Protein AF-0000000084999068 (afdb_homodimer)

Solvent-accessible surface area (backbone atoms only — not comparable to full-atom values): 14393 Å² total; per-residue (Å²): 127,79,75,67,72,69,70,72,75,44,59,55,49,43,32,55,29,34,38,32,41,74,28,82,47,48,66,62,44,50,52,53,46,42,61,37,46,32,44,75,32,38,81,56,95,40,32,36,33,32,27,17,52,88,80,56,16,32,43,35,39,33,15,82,80,44,74,92,63,72,61,30,41,27,33,38,34,70,44,67,66,52,50,56,50,32,52,51,44,39,46,74,71,66,46,73,63,51,69,80,40,80,44,95,65,71,32,34,35,30,41,35,58,51,95,66,68,50,42,36,32,48,30,24,44,51,83,87,54,68,77,56,77,110,127,78,75,69,70,69,72,73,76,43,58,55,49,43,31,56,29,34,38,32,40,76,28,81,48,46,67,62,45,51,51,54,46,41,61,36,46,31,42,74,33,36,80,55,96,39,30,35,32,31,27,16,53,88,79,56,18,31,42,35,40,32,14,80,80,44,74,92,62,73,61,30,40,27,34,38,33,69,44,67,68,53,50,55,50,31,52,51,43,39,46,75,70,68,45,72,64,50,70,78,40,80,45,95,66,72,32,36,34,32,39,34,56,52,93,67,67,50,42,36,31,48,30,25,44,51,85,88,54,66,78,57,77,109

Structure (mmCIF, N/CA/C/O backbone):
data_AF-0000000084999068-model_v1
#
loop_
_entity.id
_entity.type
_entity.pdbx_description
1 polymer 'Lactoylglutathione lyase/catechol 2,3-dioxygenase related enzyme'
#
loop_
_atom_site.group_PDB
_atom_site.id
_atom_site.type_symbol
_atom_site.label_atom_id
_atom_site.label_alt_id
_atom_site.label_comp_id
_atom_site.label_asym_id
_atom_site.label_entity_id
_atom_site.label_seq_id
_atom_site.pdbx_PDB_ins_code
_atom_site.Cartn_x
_atom_site.Cartn_y
_atom_site.Cartn_z
_atom_site.occupancy
_atom_site.B_iso_or_equiv
_atom_site.auth_seq_id
_atom_site.auth_comp_id
_atom_site.auth_asym_id
_atom_site.auth_atom_id
_atom_site.pdbx_PDB_model_num
ATOM 1 N N . MET A 1 1 ? -11.516 -40.094 -11.875 1 30.91 1 MET A N 1
ATOM 2 C CA . MET A 1 1 ? -10.234 -39.656 -11.305 1 30.91 1 MET A CA 1
ATOM 3 C C . MET A 1 1 ? -10.273 -38.188 -10.922 1 30.91 1 MET A C 1
ATOM 5 O O . MET A 1 1 ? -10.461 -37.3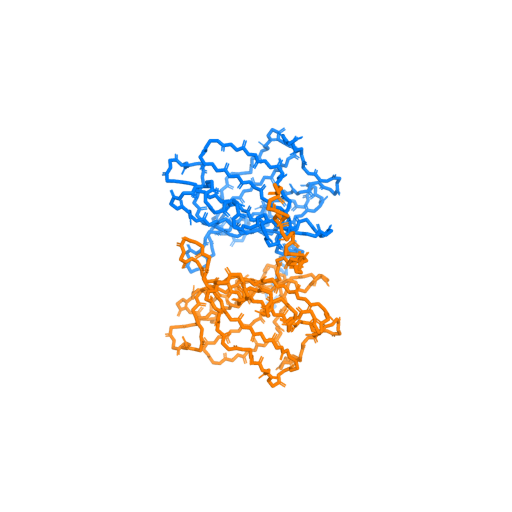12 -11.773 1 30.91 1 MET A O 1
ATOM 9 N N . GLN A 1 2 ? -10.812 -37.781 -9.852 1 33.44 2 GLN A N 1
ATOM 10 C CA . GLN A 1 2 ? -10.961 -36.406 -9.406 1 33.44 2 GLN A CA 1
ATOM 11 C C . GLN A 1 2 ? -9.656 -35.625 -9.57 1 33.44 2 GLN A C 1
ATOM 13 O O . GLN A 1 2 ? -8.609 -36.062 -9.086 1 33.44 2 GLN A O 1
ATOM 18 N N . LYS A 1 3 ? -9.383 -35.094 -10.727 1 39.62 3 LYS A N 1
ATOM 19 C CA . LYS A 1 3 ? -8.188 -34.281 -10.906 1 39.62 3 LYS A CA 1
ATOM 20 C C . LYS A 1 3 ? -7.801 -33.562 -9.609 1 39.62 3 LYS A C 1
ATOM 22 O O . LYS A 1 3 ? -8.617 -32.875 -9 1 39.62 3 LYS A O 1
ATOM 27 N N . LYS A 1 4 ? -7.051 -34.25 -8.805 1 38.81 4 LYS A N 1
ATOM 28 C CA . LYS A 1 4 ? -6.438 -33.625 -7.625 1 38.81 4 LYS A CA 1
ATOM 29 C C . LYS A 1 4 ? -6.02 -32.188 -7.902 1 38.81 4 LYS A C 1
ATOM 31 O O . LYS A 1 4 ? -5.191 -31.938 -8.781 1 38.81 4 LYS A O 1
ATOM 36 N N . GLN A 1 5 ? -6.922 -31.25 -8.086 1 39.34 5 GLN A N 1
ATOM 37 C CA . GLN A 1 5 ? -6.391 -29.891 -8.008 1 39.34 5 GLN A CA 1
ATOM 38 C C . GLN A 1 5 ? -5.098 -29.859 -7.199 1 39.34 5 GLN A C 1
ATOM 40 O O . GLN A 1 5 ? -5.105 -30.109 -5.992 1 39.34 5 GLN A O 1
ATOM 45 N N . SER A 1 6 ? -4.098 -30.578 -7.57 1 40.44 6 SER A N 1
ATOM 46 C CA . SER A 1 6 ? -2.811 -30.375 -6.91 1 40.44 6 SER A CA 1
ATOM 47 C C . SER A 1 6 ? -2.742 -29.016 -6.223 1 40.44 6 SER A C 1
ATOM 49 O O . SER A 1 6 ? -2.838 -27.984 -6.875 1 40.44 6 SER A O 1
ATOM 51 N N . GLU A 1 7 ? -3.496 -28.781 -5.156 1 46.25 7 GLU A N 1
ATOM 52 C CA . GLU A 1 7 ? -3.453 -27.625 -4.27 1 46.25 7 GLU A CA 1
ATOM 53 C C . GLU A 1 7 ? -2.084 -26.953 -4.309 1 46.25 7 GLU A C 1
ATOM 55 O O . GLU A 1 7 ? -1.113 -27.469 -3.758 1 46.25 7 GLU A O 1
ATOM 60 N N . LEU A 1 8 ? -1.546 -26.75 -5.465 1 49.66 8 LEU A N 1
ATOM 61 C CA . LEU A 1 8 ? -0.272 -26.047 -5.508 1 49.66 8 LEU A CA 1
ATOM 62 C C . LEU A 1 8 ? -0.17 -25.031 -4.367 1 49.66 8 LEU A C 1
ATOM 64 O O . LEU A 1 8 ? -0.955 -24.094 -4.297 1 49.66 8 LEU A O 1
ATOM 68 N N . ASN A 1 9 ? 0.124 -25.562 -3.23 1 59.19 9 ASN A N 1
ATOM 69 C CA . ASN A 1 9 ? 0.388 -24.859 -1.979 1 59.19 9 ASN A CA 1
ATOM 70 C C . ASN A 1 9 ? 1.258 -23.625 -2.203 1 59.19 9 ASN A C 1
ATOM 72 O O . ASN A 1 9 ? 2.486 -23.719 -2.184 1 59.19 9 ASN A O 1
ATOM 76 N N . ILE A 1 10 ? 0.761 -22.719 -3.021 1 65.56 10 ILE A N 1
ATOM 77 C CA . ILE A 1 10 ? 1.544 -21.5 -3.137 1 65.56 10 ILE A CA 1
ATOM 78 C C . ILE A 1 10 ? 1.797 -20.906 -1.748 1 65.56 10 ILE A C 1
ATOM 80 O O . ILE A 1 10 ? 0.907 -20.922 -0.894 1 65.56 10 ILE A O 1
ATOM 84 N N . GLU A 1 11 ? 3.066 -20.719 -1.562 1 80.06 11 GLU A N 1
ATOM 85 C CA . GLU A 1 11 ? 3.377 -19.938 -0.374 1 80.06 11 GLU A CA 1
ATOM 86 C C . GLU A 1 11 ? 2.49 -18.688 -0.288 1 80.06 11 GLU A C 1
ATOM 88 O O . GLU A 1 11 ? 2.295 -17.984 -1.283 1 80.06 11 GLU A O 1
ATOM 93 N N . SER A 1 12 ? 1.902 -18.531 0.792 1 90.75 12 SER A N 1
ATOM 94 C CA . SER A 1 12 ? 0.973 -17.422 0.971 1 90.75 12 SER A CA 1
ATOM 95 C C . SER A 1 12 ? 1.717 -16.109 1.235 1 90.75 12 SER A C 1
ATOM 97 O O . SER A 1 12 ? 2.773 -16.109 1.87 1 90.75 12 SER A O 1
ATOM 99 N N . VAL A 1 13 ? 1.187 -15.047 0.719 1 94.75 13 VAL A N 1
ATOM 100 C CA . VAL A 1 13 ? 1.714 -13.734 1.094 1 94.75 13 VAL A CA 1
ATOM 101 C C . VAL A 1 13 ? 1.317 -13.414 2.531 1 94.75 13 VAL A C 1
ATOM 103 O O . VAL A 1 13 ? 0.233 -13.789 2.982 1 94.75 13 VAL A O 1
ATOM 106 N N . HIS A 1 14 ? 2.213 -12.641 3.189 1 90.94 14 HIS A N 1
ATOM 107 C CA . HIS A 1 14 ? 2.037 -12.477 4.629 1 90.94 14 HIS A CA 1
ATOM 108 C C . HIS A 1 14 ? 1.588 -11.062 4.969 1 90.94 14 HIS A C 1
ATOM 110 O O . HIS A 1 14 ? 0.833 -10.859 5.922 1 90.94 14 HIS A O 1
ATOM 116 N N . ARG A 1 15 ? 2.119 -10.125 4.227 1 94.62 15 ARG A N 1
ATOM 117 C CA . ARG A 1 15 ? 1.848 -8.742 4.598 1 94.62 15 ARG A CA 1
ATOM 118 C C . ARG A 1 15 ? 2.064 -7.805 3.416 1 94.62 15 ARG A C 1
ATOM 120 O O . ARG A 1 15 ? 2.971 -8.016 2.607 1 94.62 15 ARG A O 1
ATOM 127 N N . LEU A 1 16 ? 1.189 -6.836 3.291 1 96.81 16 LEU A N 1
ATOM 128 C CA . LEU A 1 16 ? 1.443 -5.707 2.4 1 96.81 16 LEU A CA 1
ATOM 129 C C . LEU A 1 16 ? 2.508 -4.785 2.982 1 96.81 16 LEU A C 1
ATOM 131 O O . LEU A 1 16 ? 2.242 -4.047 3.936 1 96.81 16 LEU A O 1
ATOM 135 N N . GLY A 1 17 ? 3.686 -4.773 2.406 1 97.06 17 GLY A N 1
ATOM 136 C CA . GLY A 1 17 ? 4.848 -4.188 3.051 1 97.06 17 GLY A CA 1
ATOM 137 C C . GLY A 1 17 ? 5.109 -2.754 2.625 1 97.06 17 GLY A C 1
ATOM 138 O O . GLY A 1 17 ? 5.516 -1.922 3.439 1 97.06 17 GLY A O 1
ATOM 139 N N . HIS A 1 18 ? 4.965 -2.512 1.318 1 98.25 18 HIS A N 1
ATOM 140 C CA . HIS A 1 18 ? 5.168 -1.125 0.91 1 98.25 18 HIS A CA 1
ATOM 141 C C . HIS A 1 18 ? 4.461 -0.829 -0.408 1 98.25 18 HIS A C 1
ATOM 143 O O . HIS A 1 18 ? 4.012 -1.748 -1.097 1 98.25 18 HIS A O 1
ATOM 149 N N . VAL A 1 19 ? 4.309 0.46 -0.625 1 98.62 19 VAL A N 1
ATOM 150 C CA . VAL A 1 19 ? 3.82 0.992 -1.893 1 98.62 19 VAL A CA 1
ATOM 151 C C . VAL A 1 19 ? 4.84 1.973 -2.469 1 98.62 19 VAL A C 1
ATOM 153 O O . VAL A 1 19 ? 5.473 2.729 -1.727 1 98.62 19 VAL A O 1
ATOM 156 N N . ALA A 1 20 ? 5.02 1.839 -3.742 1 98.75 20 ALA A N 1
ATOM 157 C CA . ALA A 1 20 ? 5.855 2.785 -4.477 1 98.75 20 ALA A CA 1
ATOM 158 C C . ALA A 1 20 ? 5.008 3.695 -5.359 1 98.75 20 ALA A C 1
ATOM 160 O O . ALA A 1 20 ? 4.227 3.217 -6.188 1 98.75 20 ALA A O 1
ATOM 161 N N . ILE A 1 21 ? 5.18 4.992 -5.176 1 98.62 21 ILE A N 1
ATOM 162 C CA . ILE A 1 21 ? 4.367 5.945 -5.922 1 98.62 21 ILE A CA 1
ATOM 163 C C . ILE A 1 21 ? 5.27 6.941 -6.645 1 98.62 21 ILE A C 1
ATOM 165 O O . ILE A 1 21 ? 6.391 7.211 -6.199 1 98.62 21 ILE A O 1
ATOM 169 N N . ARG A 1 22 ? 4.746 7.48 -7.715 1 98.06 22 ARG A N 1
ATOM 170 C CA . ARG A 1 22 ? 5.445 8.562 -8.406 1 98.06 22 ARG A CA 1
ATOM 171 C C . ARG A 1 22 ? 5.199 9.898 -7.727 1 98.06 22 ARG A C 1
ATOM 173 O O . ARG A 1 22 ? 4.078 10.188 -7.301 1 98.06 22 ARG A O 1
ATOM 180 N N . VAL A 1 23 ? 6.234 10.625 -7.699 1 98.69 23 VAL A N 1
ATOM 181 C CA . VAL A 1 23 ? 6.137 11.984 -7.18 1 98.69 23 VAL A CA 1
ATOM 182 C C . VAL A 1 23 ? 6.883 12.945 -8.102 1 98.69 23 VAL A C 1
ATOM 184 O O . VAL A 1 23 ? 7.91 12.586 -8.688 1 98.69 23 VAL A O 1
ATOM 187 N N . GLU A 1 24 ? 6.391 14.133 -8.266 1 98.44 24 GLU A N 1
ATOM 188 C CA . GLU A 1 24 ? 7.035 15.141 -9.102 1 98.44 24 GLU A CA 1
ATOM 189 C C . GLU A 1 24 ? 8.242 15.758 -8.398 1 98.44 24 GLU A C 1
ATOM 191 O O . GLU A 1 24 ? 9.289 15.977 -9.023 1 98.44 24 GLU A O 1
ATOM 196 N N . ASP A 1 25 ? 8.148 16.047 -7.16 1 98.62 25 ASP A N 1
ATOM 197 C CA . ASP A 1 25 ? 9.195 16.609 -6.32 1 98.62 25 ASP A CA 1
ATOM 198 C C . ASP A 1 25 ? 9.445 15.75 -5.086 1 98.62 25 ASP A C 1
ATOM 200 O O . ASP A 1 25 ? 8.68 15.805 -4.121 1 98.62 25 ASP A O 1
ATOM 204 N N . VAL A 1 26 ? 10.57 15.023 -5.109 1 98.75 26 VAL A N 1
ATOM 205 C CA . VAL A 1 26 ? 10.867 14.055 -4.066 1 98.75 26 VAL A CA 1
ATOM 206 C C . VAL A 1 26 ? 11.016 14.758 -2.723 1 98.75 26 VAL A C 1
ATOM 208 O O . VAL A 1 26 ? 10.508 14.281 -1.705 1 98.75 26 VAL A O 1
ATOM 211 N N . ASN A 1 27 ? 11.648 15.906 -2.709 1 98.56 27 ASN A N 1
ATOM 212 C CA . ASN A 1 27 ? 11.867 16.609 -1.456 1 98.56 27 ASN A CA 1
ATOM 213 C C . ASN A 1 27 ? 10.555 17.109 -0.856 1 98.56 27 ASN A C 1
ATOM 215 O O . ASN A 1 27 ? 10.352 17.031 0.356 1 98.56 27 ASN A O 1
ATOM 219 N N . ARG A 1 28 ? 9.75 17.625 -1.696 1 98.19 28 ARG A N 1
ATOM 220 C CA . ARG A 1 28 ? 8.445 18.094 -1.24 1 98.19 28 ARG A CA 1
ATOM 221 C C . ARG A 1 28 ? 7.613 16.953 -0.679 1 98.19 28 ARG A C 1
ATOM 223 O O . ARG A 1 28 ? 7.02 17.062 0.393 1 98.19 28 ARG A O 1
ATOM 230 N N . ALA A 1 29 ? 7.598 15.844 -1.372 1 98.5 29 ALA A N 1
ATOM 231 C CA . ALA A 1 29 ? 6.852 14.672 -0.922 1 98.5 29 ALA A CA 1
ATOM 232 C C . ALA A 1 29 ? 7.434 14.117 0.374 1 98.5 29 ALA A C 1
ATOM 234 O O . ALA A 1 29 ? 6.695 13.812 1.313 1 98.5 29 ALA A O 1
ATOM 235 N N . LYS A 1 30 ? 8.703 14.023 0.362 1 98.31 30 LYS A N 1
ATOM 236 C CA . LYS A 1 30 ? 9.43 13.539 1.535 1 98.31 30 LYS A CA 1
ATOM 237 C C . LYS A 1 30 ? 9.07 14.352 2.775 1 98.31 30 LYS A C 1
ATOM 239 O O . LYS A 1 30 ? 8.766 13.789 3.828 1 98.31 30 LYS A O 1
ATOM 244 N N . SER A 1 31 ? 9.062 15.641 2.672 1 97.44 31 SER A N 1
ATOM 245 C CA . SER A 1 31 ? 8.742 16.531 3.777 1 97.44 31 SER A CA 1
ATOM 246 C C . SER A 1 31 ? 7.312 16.312 4.266 1 97.44 31 SER A C 1
ATOM 248 O O . SER A 1 31 ? 7.055 16.312 5.473 1 97.44 31 SER A O 1
ATOM 250 N N . PHE A 1 32 ? 6.453 16.125 3.371 1 97 32 PHE A N 1
ATOM 251 C CA . PHE A 1 32 ? 5.055 15.883 3.703 1 97 32 PHE A CA 1
ATOM 252 C C . PHE A 1 32 ? 4.906 14.625 4.551 1 97 32 PHE A C 1
ATOM 254 O O . PHE A 1 32 ? 4.27 14.656 5.609 1 97 32 PHE A O 1
ATOM 261 N N . TYR A 1 33 ? 5.477 13.539 4.125 1 97.5 33 TYR A N 1
ATOM 262 C CA . TYR A 1 33 ? 5.277 12.266 4.809 1 97.5 33 TYR A CA 1
ATOM 263 C C . TYR A 1 33 ? 6.062 12.219 6.113 1 97.5 33 TYR A C 1
ATOM 265 O O . TYR A 1 33 ? 5.629 11.594 7.082 1 97.5 33 TYR A O 1
ATOM 273 N N . MET A 1 34 ? 7.191 12.914 6.172 1 96.88 34 MET A N 1
ATOM 274 C CA . MET A 1 34 ? 7.887 13.039 7.449 1 96.88 34 MET A CA 1
ATOM 275 C C . MET A 1 34 ? 7.055 13.836 8.445 1 96.88 34 MET A C 1
ATOM 277 O O . MET A 1 34 ? 7.043 13.523 9.641 1 96.88 34 MET A O 1
ATOM 281 N N . ALA A 1 35 ? 6.363 14.836 7.973 1 94.62 35 ALA A N 1
ATOM 282 C CA . ALA A 1 35 ? 5.473 15.609 8.828 1 94.62 35 ALA A CA 1
ATOM 283 C C . ALA A 1 35 ? 4.336 14.742 9.367 1 94.62 35 ALA A C 1
ATOM 285 O O . ALA A 1 35 ? 3.773 15.031 10.43 1 94.62 35 ALA A O 1
ATOM 286 N N . LEU A 1 36 ? 4.035 13.695 8.633 1 95.19 36 LEU A N 1
ATOM 287 C CA . LEU A 1 36 ? 3.01 12.766 9.078 1 95.19 36 LEU A CA 1
ATOM 288 C C . LEU A 1 36 ? 3.59 11.75 10.062 1 95.19 36 LEU A C 1
ATOM 290 O O . LEU A 1 36 ? 2.889 10.836 10.5 1 95.19 36 LEU A O 1
ATOM 294 N N . GLY A 1 37 ? 4.859 11.891 10.297 1 94.38 37 GLY A N 1
ATOM 295 C CA . GLY A 1 37 ? 5.473 11.07 11.328 1 94.38 37 GLY A CA 1
ATOM 296 C C . GLY A 1 37 ? 6.227 9.875 10.766 1 94.38 37 GLY A C 1
ATOM 297 O O . GLY A 1 37 ? 6.703 9.031 11.523 1 94.38 37 GLY A O 1
ATOM 298 N N . MET A 1 38 ? 6.332 9.75 9.477 1 96.69 38 MET A N 1
ATOM 299 C CA . MET A 1 38 ? 7.125 8.656 8.922 1 96.69 38 MET A CA 1
ATOM 300 C C . MET A 1 38 ? 8.617 8.922 9.086 1 96.69 38 MET A C 1
ATOM 302 O O . MET A 1 38 ? 9.039 10.078 9.141 1 96.69 38 MET A O 1
ATOM 306 N N . LYS A 1 39 ? 9.32 7.824 9.125 1 96.75 39 LYS A N 1
ATOM 307 C CA . LYS A 1 39 ? 10.766 7.91 9.289 1 96.75 39 LYS A CA 1
ATOM 308 C C . LYS A 1 39 ? 11.484 7.703 7.961 1 96.75 39 LYS A C 1
ATOM 310 O O . LYS A 1 39 ? 11.211 6.738 7.246 1 96.75 39 LYS A O 1
ATOM 315 N N . LEU A 1 40 ? 12.406 8.586 7.668 1 97.88 40 LEU A N 1
ATOM 316 C CA . LEU A 1 40 ? 13.25 8.438 6.488 1 97.88 40 LEU A CA 1
ATOM 317 C C . LEU A 1 40 ? 14.305 7.355 6.695 1 97.88 40 LEU A C 1
ATOM 319 O O . LEU A 1 40 ? 15.094 7.426 7.637 1 97.88 40 LEU A O 1
ATOM 323 N N . ILE A 1 41 ? 14.297 6.383 5.836 1 97.12 41 ILE A N 1
ATOM 324 C CA . ILE A 1 41 ? 15.203 5.246 5.965 1 97.12 41 ILE A CA 1
ATOM 325 C C . ILE A 1 41 ? 16.312 5.352 4.922 1 97.12 41 ILE A C 1
ATOM 327 O O . ILE A 1 41 ? 17.484 5.098 5.219 1 97.12 41 ILE A O 1
ATOM 331 N N . TRP A 1 42 ? 15.922 5.652 3.686 1 97.5 42 TRP A N 1
ATOM 332 C CA . TRP A 1 42 ? 16.859 5.805 2.574 1 97.5 42 TRP A CA 1
ATOM 333 C C . TRP A 1 42 ? 16.547 7.066 1.773 1 97.5 42 TRP A C 1
ATOM 335 O O . TRP A 1 42 ? 15.391 7.324 1.425 1 97.5 42 TRP A O 1
ATOM 345 N N . ASP A 1 43 ? 17.578 7.844 1.545 1 98.12 43 ASP A N 1
ATOM 346 C CA . ASP A 1 43 ? 17.453 9.102 0.815 1 98.12 43 ASP A CA 1
ATOM 347 C C . ASP A 1 43 ? 18.438 9.148 -0.356 1 98.12 43 ASP A C 1
ATOM 349 O O . ASP A 1 43 ? 19.656 9.227 -0.154 1 98.12 43 ASP A O 1
ATOM 353 N N . ASP A 1 44 ? 17.875 9.047 -1.493 1 97.06 44 ASP A N 1
ATOM 354 C CA . ASP A 1 44 ? 18.672 9.203 -2.707 1 97.06 44 ASP A CA 1
ATOM 355 C C . ASP A 1 44 ? 18.25 10.438 -3.494 1 97.06 44 ASP A C 1
ATOM 357 O O . ASP A 1 44 ? 17.344 11.164 -3.076 1 97.06 44 ASP A O 1
ATOM 361 N N . THR A 1 45 ? 18.891 10.75 -4.559 1 95.56 45 THR A N 1
ATOM 362 C CA . THR A 1 45 ? 18.672 11.977 -5.312 1 95.56 45 THR A CA 1
ATOM 363 C C . THR A 1 45 ? 17.297 11.945 -5.996 1 95.56 45 THR A C 1
ATOM 365 O O . THR A 1 45 ? 16.594 12.953 -6.012 1 95.56 45 THR A O 1
ATOM 368 N N . ASP A 1 46 ? 16.922 10.789 -6.5 1 98.12 46 ASP A N 1
ATOM 369 C CA . ASP A 1 46 ? 15.711 10.789 -7.316 1 98.12 46 ASP A CA 1
ATOM 370 C C . ASP A 1 46 ? 14.641 9.875 -6.715 1 98.12 46 ASP A C 1
ATOM 372 O O . ASP A 1 46 ? 13.617 9.602 -7.348 1 98.12 46 ASP A O 1
ATOM 376 N N . TRP A 1 47 ? 14.891 9.391 -5.52 1 98.5 47 TRP A N 1
ATOM 377 C CA . TRP A 1 47 ? 13.883 8.625 -4.797 1 98.5 47 TRP A CA 1
ATOM 378 C C . TRP A 1 47 ? 14.234 8.531 -3.314 1 98.5 47 TRP A C 1
ATOM 380 O O . TRP A 1 47 ? 15.359 8.82 -2.916 1 98.5 47 TRP A O 1
ATOM 390 N N . CYS A 1 48 ? 13.266 8.148 -2.461 1 98.56 48 CYS A N 1
ATOM 391 C CA . CYS A 1 48 ? 13.531 7.859 -1.056 1 98.56 48 CYS A CA 1
ATOM 392 C C . CYS A 1 48 ? 12.539 6.844 -0.509 1 98.56 48 CYS A C 1
ATOM 394 O O . CYS A 1 48 ? 11.562 6.504 -1.18 1 98.56 48 CYS A O 1
ATOM 396 N N . TYR A 1 49 ? 12.898 6.27 0.551 1 98.44 49 TYR A N 1
ATOM 397 C CA . TYR A 1 49 ? 12.086 5.277 1.235 1 98.44 49 TYR A CA 1
ATOM 398 C C . TYR A 1 49 ? 11.812 5.691 2.676 1 98.44 49 TYR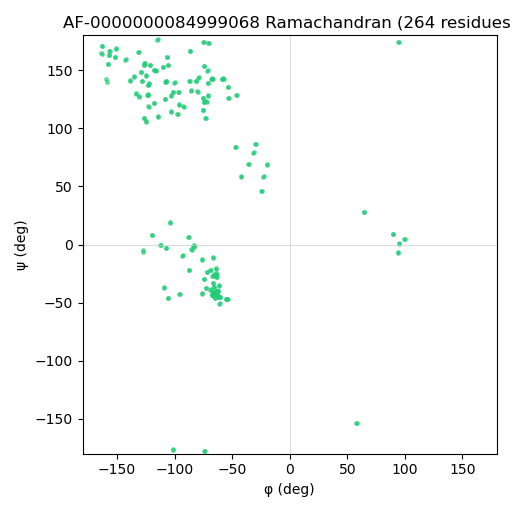 A C 1
ATOM 400 O O . TYR A 1 49 ? 12.734 6.066 3.404 1 98.44 49 TYR A O 1
ATOM 408 N N . LEU A 1 50 ? 10.531 5.668 3.045 1 98.25 50 LEU A N 1
ATOM 409 C CA . LEU A 1 50 ? 10.109 5.984 4.406 1 98.25 50 LEU A CA 1
ATOM 410 C C . LEU A 1 50 ? 9.352 4.809 5.023 1 98.25 50 LEU A C 1
ATOM 412 O O . LEU A 1 50 ? 8.75 4.008 4.309 1 98.25 50 LEU A O 1
ATOM 416 N N . GLU A 1 51 ? 9.367 4.715 6.355 1 97.12 51 GLU A N 1
ATOM 417 C CA . GLU A 1 51 ? 8.625 3.682 7.078 1 97.12 51 GLU A CA 1
ATOM 418 C C . GLU A 1 51 ? 7.688 4.297 8.109 1 97.12 51 GLU A C 1
ATOM 420 O O . GLU A 1 51 ? 7.988 5.344 8.688 1 97.12 51 GLU A O 1
ATOM 425 N N . ALA A 1 52 ? 6.598 3.596 8.219 1 95.12 52 ALA A N 1
ATOM 426 C CA . ALA A 1 52 ? 5.613 4.004 9.219 1 95.12 52 ALA A CA 1
ATOM 427 C C . ALA A 1 52 ? 5.676 3.1 10.445 1 95.12 52 ALA A C 1
ATOM 429 O O . ALA A 1 52 ? 5.637 1.872 10.328 1 95.12 52 ALA A O 1
ATOM 430 N N . GLY A 1 53 ? 5.781 3.619 11.602 1 89.12 53 GLY A N 1
ATOM 431 C CA . GLY A 1 53 ? 5.613 2.924 12.867 1 89.12 53 GLY A CA 1
ATOM 432 C C . GLY A 1 53 ? 6.555 1.748 13.031 1 89.12 53 GLY A C 1
ATOM 433 O O . GLY A 1 53 ? 7.625 1.714 12.422 1 89.12 53 GLY A O 1
ATOM 434 N N . ASP A 1 54 ? 6.09 0.773 13.859 1 85.38 54 ASP A N 1
ATOM 435 C CA . ASP A 1 54 ? 6.938 -0.344 14.266 1 85.38 54 ASP A CA 1
ATOM 436 C C . ASP A 1 54 ? 6.867 -1.484 13.258 1 85.38 54 ASP A C 1
ATOM 438 O O . ASP A 1 54 ? 7.77 -2.32 13.188 1 85.38 54 ASP A O 1
ATOM 442 N N . SER A 1 55 ? 5.824 -1.529 12.492 1 83.19 55 SER A N 1
ATOM 443 C CA . SER A 1 55 ? 5.656 -2.621 11.539 1 83.19 55 SER A CA 1
ATOM 444 C C . SER A 1 55 ? 6.562 -2.439 10.328 1 83.19 55 SER A C 1
ATOM 446 O O . SER A 1 55 ? 6.727 -3.363 9.523 1 83.19 55 SER A O 1
ATOM 448 N N . LYS A 1 56 ? 7.133 -1.31 10.148 1 87.94 56 LYS A N 1
ATOM 449 C CA . LYS A 1 56 ? 8.109 -0.997 9.102 1 87.94 56 LYS A CA 1
ATOM 450 C C . LYS A 1 56 ? 7.477 -1.1 7.719 1 87.94 56 LYS A C 1
ATOM 452 O O . LYS A 1 56 ? 8.133 -1.526 6.762 1 87.94 56 LYS A O 1
ATOM 457 N N . ASP A 1 57 ? 6.18 -0.873 7.629 1 93.44 57 ASP A N 1
ATOM 458 C CA . ASP A 1 57 ? 5.559 -0.661 6.328 1 93.44 57 ASP A CA 1
ATOM 459 C C . ASP A 1 57 ? 6.031 0.646 5.699 1 93.44 57 ASP A C 1
ATOM 461 O O . ASP A 1 57 ? 6.273 1.629 6.402 1 93.44 57 ASP A O 1
ATOM 465 N N . GLY A 1 58 ? 6.184 0.583 4.383 1 96.44 58 GLY A N 1
ATOM 466 C CA . GLY A 1 58 ? 6.945 1.698 3.846 1 96.44 58 GLY A CA 1
ATOM 467 C C . GLY A 1 58 ? 6.293 2.342 2.639 1 96.44 58 GLY A C 1
ATOM 468 O O . GLY A 1 58 ? 5.305 1.824 2.109 1 96.44 58 GLY A O 1
ATOM 469 N N . LEU A 1 59 ? 6.766 3.496 2.291 1 98.5 59 LEU A N 1
ATOM 470 C CA . LEU A 1 59 ? 6.484 4.254 1.077 1 98.5 59 LEU A CA 1
ATOM 471 C C . LEU A 1 59 ? 7.77 4.555 0.314 1 98.5 59 LEU A C 1
ATOM 473 O O . LEU A 1 59 ? 8.711 5.125 0.873 1 98.5 59 LEU A O 1
ATOM 477 N N . ALA A 1 60 ? 7.832 4.047 -0.909 1 98.69 60 ALA A N 1
ATOM 478 C CA . ALA A 1 60 ? 8.875 4.48 -1.834 1 98.69 60 ALA A CA 1
ATOM 479 C C . ALA A 1 60 ? 8.391 5.641 -2.699 1 98.69 60 ALA A C 1
ATOM 481 O O . ALA A 1 60 ? 7.383 5.523 -3.4 1 98.69 60 ALA A O 1
ATOM 482 N N . LEU A 1 61 ? 9.055 6.73 -2.574 1 98.88 61 LEU A N 1
ATOM 483 C CA . LEU A 1 61 ? 8.75 7.906 -3.385 1 98.88 61 LEU A CA 1
ATOM 484 C C . LEU A 1 61 ? 9.695 7.996 -4.582 1 98.88 61 LEU A C 1
ATOM 486 O O . LEU A 1 61 ? 10.898 8.219 -4.418 1 98.88 61 LEU A O 1
ATOM 490 N N . LEU A 1 62 ? 9.125 7.816 -5.746 1 98.88 62 LEU A N 1
ATOM 491 C CA . LEU A 1 62 ? 9.914 7.715 -6.969 1 98.88 62 LEU A CA 1
ATOM 492 C C . LEU A 1 62 ? 9.852 9.008 -7.77 1 98.88 62 LEU A C 1
ATOM 494 O O . LEU A 1 62 ? 8.789 9.367 -8.289 1 98.88 62 LEU A O 1
ATOM 498 N N . GLY A 1 63 ? 10.922 9.656 -7.895 1 98.75 63 GLY A N 1
ATOM 499 C CA . GLY A 1 63 ? 10.992 10.883 -8.672 1 98.75 63 GLY A CA 1
ATOM 500 C C . GLY A 1 63 ? 10.969 10.641 -10.164 1 98.75 63 GLY A C 1
ATOM 501 O O . GLY A 1 63 ? 11.008 9.5 -10.617 1 98.75 63 GLY A O 1
ATOM 502 N N . PRO A 1 64 ? 10.914 11.734 -10.961 1 98.38 64 PRO A N 1
ATOM 503 C CA . PRO A 1 64 ? 10.758 11.625 -12.414 1 98.38 64 PRO A CA 1
ATOM 504 C C . PRO A 1 64 ? 11.953 10.961 -13.086 1 98.38 64 PRO A C 1
ATOM 506 O O . PRO A 1 64 ? 11.812 10.367 -14.156 1 98.38 64 PRO A O 1
ATOM 509 N N . SER A 1 65 ? 13.117 11.047 -12.5 1 98.31 65 SER A N 1
ATOM 510 C CA . SER A 1 65 ? 14.32 10.508 -13.133 1 98.31 65 SER A CA 1
ATOM 511 C C . SER A 1 65 ? 14.586 9.078 -12.68 1 98.31 65 SER A C 1
ATOM 513 O O . SER A 1 65 ? 15.484 8.414 -13.203 1 98.31 65 SER A O 1
ATOM 515 N N . TYR A 1 66 ? 13.852 8.609 -11.703 1 98 66 TYR A N 1
ATOM 516 C CA . TYR A 1 66 ? 14.039 7.246 -11.211 1 98 66 TYR A CA 1
ATOM 517 C C . TYR A 1 66 ? 13.539 6.23 -12.234 1 98 66 TYR A C 1
ATOM 519 O O . TYR A 1 66 ? 12.367 6.254 -12.617 1 98 66 TYR A O 1
ATOM 527 N N . LYS A 1 67 ? 14.375 5.234 -12.586 1 96.56 67 LYS A N 1
ATOM 528 C CA . LYS A 1 67 ? 14.008 4.359 -13.703 1 96.56 67 LYS A CA 1
ATOM 529 C C . LYS A 1 67 ? 14.086 2.891 -13.289 1 96.56 67 LYS A C 1
ATOM 531 O O . LYS A 1 67 ? 13.68 2.008 -14.055 1 96.56 67 LYS A O 1
ATOM 536 N N . ALA A 1 68 ? 14.562 2.596 -12.117 1 94.06 68 ALA A N 1
ATOM 537 C CA . ALA A 1 68 ? 14.82 1.211 -11.734 1 94.06 68 ALA A CA 1
ATOM 538 C C . ALA A 1 68 ? 13.516 0.459 -11.492 1 94.06 68 ALA A C 1
ATOM 540 O O . ALA A 1 68 ? 13.484 -0.774 -11.516 1 94.06 68 ALA A O 1
ATOM 541 N N . ALA A 1 69 ? 12.461 1.173 -11.188 1 95.56 69 ALA A N 1
ATOM 542 C CA . ALA A 1 69 ? 11.133 0.592 -10.992 1 95.56 69 ALA A CA 1
ATOM 543 C C . ALA A 1 69 ? 10.039 1.64 -11.188 1 95.56 69 ALA A C 1
ATOM 545 O O . ALA A 1 69 ? 10.305 2.842 -11.094 1 95.56 69 ALA A O 1
ATOM 546 N N . GLY A 1 70 ? 8.844 1.166 -11.539 1 96.69 70 GLY A N 1
ATOM 547 C CA . GLY A 1 70 ? 7.664 2.018 -11.547 1 96.69 70 GLY A CA 1
ATOM 548 C C . GLY A 1 70 ? 6.777 1.824 -10.328 1 96.69 70 GLY A C 1
ATOM 549 O O . GLY A 1 70 ? 7.133 1.08 -9.406 1 96.69 70 GLY A O 1
ATOM 550 N N . PRO A 1 71 ? 5.648 2.529 -10.336 1 98.12 71 PRO A N 1
ATOM 551 C CA . PRO A 1 71 ? 4.691 2.334 -9.242 1 98.12 71 PRO A CA 1
ATOM 552 C C . PRO A 1 71 ? 4.305 0.87 -9.047 1 98.12 71 PRO A C 1
ATOM 554 O O . PRO A 1 71 ? 4.152 0.135 -10.031 1 98.12 71 PRO A O 1
ATOM 557 N N . HIS A 1 72 ? 4.285 0.443 -7.844 1 98.69 72 HIS A N 1
ATOM 558 C CA . HIS A 1 72 ? 3.932 -0.926 -7.484 1 98.69 72 HIS A CA 1
ATOM 559 C C . HIS A 1 72 ? 3.594 -1.035 -6 1 98.69 72 HIS A C 1
ATOM 561 O O . HIS A 1 72 ? 3.727 -0.062 -5.258 1 98.69 72 HIS A O 1
ATOM 567 N N . PHE A 1 73 ? 3.082 -2.158 -5.574 1 98.69 73 PHE A N 1
ATOM 568 C CA . PHE A 1 73 ? 3.006 -2.506 -4.16 1 98.69 73 PHE A CA 1
ATOM 569 C C . PHE A 1 73 ? 3.652 -3.861 -3.9 1 98.69 73 PHE A C 1
ATOM 571 O O . PHE A 1 73 ? 3.803 -4.668 -4.82 1 98.69 73 PHE A O 1
ATOM 578 N N . ALA A 1 74 ? 4.059 -4.004 -2.646 1 98.38 74 ALA A N 1
ATOM 579 C CA . ALA A 1 74 ? 4.91 -5.156 -2.367 1 98.38 74 ALA A CA 1
ATOM 580 C C . ALA A 1 74 ? 4.371 -5.961 -1.188 1 98.38 74 ALA A C 1
ATOM 582 O O . ALA A 1 74 ? 3.904 -5.391 -0.198 1 98.38 74 ALA A O 1
ATOM 583 N N . PHE A 1 75 ? 4.484 -7.242 -1.351 1 97.44 75 PHE A N 1
ATOM 584 C CA . PHE A 1 75 ? 4.348 -8.141 -0.212 1 97.44 75 PHE A CA 1
ATOM 585 C C . PHE A 1 75 ? 5.715 -8.508 0.354 1 97.44 75 PHE A C 1
ATOM 587 O O . PHE A 1 75 ? 6.617 -8.898 -0.391 1 97.44 75 PHE A O 1
ATOM 594 N N . HIS A 1 76 ? 5.805 -8.367 1.665 1 96.31 76 HIS A N 1
ATOM 595 C CA . HIS A 1 76 ? 7.074 -8.648 2.328 1 96.31 76 HIS A CA 1
ATOM 596 C C . HIS A 1 76 ? 7.062 -10.031 2.965 1 96.31 76 HIS A C 1
ATOM 598 O O . HIS A 1 76 ? 6.055 -10.453 3.539 1 96.31 76 HIS A O 1
ATOM 604 N N . PHE A 1 77 ? 8.172 -10.672 2.822 1 94.94 77 PHE A N 1
ATOM 605 C CA . PHE A 1 77 ? 8.477 -11.93 3.486 1 94.94 77 PHE A CA 1
ATOM 606 C C . PHE A 1 77 ? 9.648 -11.773 4.449 1 94.94 77 PHE A C 1
ATOM 608 O O . PHE A 1 77 ? 10.547 -10.969 4.207 1 94.94 77 PHE A O 1
ATOM 615 N N . THR A 1 78 ? 9.664 -12.547 5.504 1 91.69 78 THR A N 1
ATOM 616 C CA . THR A 1 78 ? 10.734 -12.406 6.477 1 91.69 78 THR A CA 1
ATOM 617 C C . THR A 1 78 ? 11.695 -13.586 6.398 1 91.69 78 THR A C 1
ATOM 619 O O . THR A 1 78 ? 12.695 -13.633 7.121 1 91.69 78 THR A O 1
ATOM 622 N N . ASN A 1 79 ? 11.391 -14.523 5.566 1 92.81 79 ASN A N 1
ATOM 623 C CA . ASN A 1 79 ? 12.258 -15.664 5.309 1 92.81 79 ASN A CA 1
ATOM 624 C C . ASN A 1 79 ? 12.719 -15.703 3.854 1 92.81 79 ASN A C 1
ATOM 626 O O . ASN A 1 79 ? 11.898 -15.797 2.939 1 92.81 79 ASN A O 1
ATOM 630 N N . LYS A 1 80 ? 13.953 -15.672 3.703 1 92 80 LYS A N 1
ATOM 631 C CA . LYS A 1 80 ? 14.531 -15.594 2.365 1 92 80 LYS A CA 1
ATOM 632 C C . LYS A 1 80 ? 14.141 -16.812 1.526 1 92 80 LYS A C 1
ATOM 634 O O . LYS A 1 80 ? 13.922 -16.688 0.319 1 92 80 LYS A O 1
ATOM 639 N N . ASP A 1 81 ? 14.031 -17.953 2.129 1 93.62 81 ASP A N 1
ATOM 640 C CA . ASP A 1 81 ? 13.688 -19.156 1.398 1 93.62 81 ASP A CA 1
ATOM 641 C C . ASP A 1 81 ? 12.258 -19.094 0.862 1 93.62 81 ASP A C 1
ATOM 643 O O . ASP A 1 81 ? 11.945 -19.719 -0.155 1 93.62 81 ASP A O 1
ATOM 647 N N . GLU A 1 82 ? 11.469 -18.344 1.541 1 94.06 82 GLU A N 1
ATOM 648 C CA . GLU A 1 82 ? 10.078 -18.234 1.108 1 94.06 82 GLU A CA 1
ATOM 649 C C . GLU A 1 82 ? 9.977 -17.516 -0.239 1 94.06 82 GLU A C 1
ATOM 651 O O . GLU A 1 82 ? 9.102 -17.844 -1.05 1 94.06 82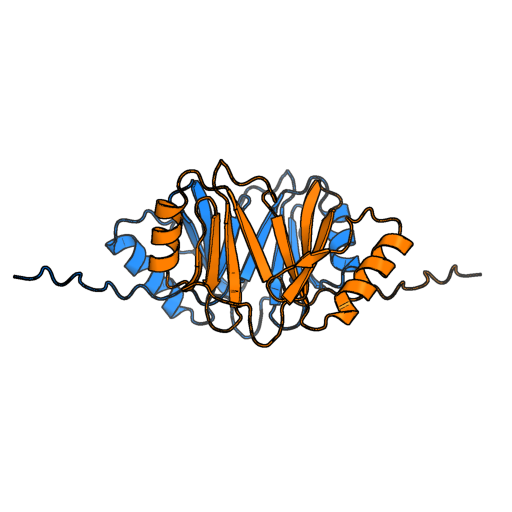 GLU A O 1
ATOM 656 N N . ILE A 1 83 ? 10.859 -16.594 -0.467 1 94.5 83 ILE A N 1
ATOM 657 C CA . ILE A 1 83 ? 10.828 -15.844 -1.721 1 94.5 83 ILE A CA 1
ATOM 658 C C . ILE A 1 83 ? 11.164 -16.781 -2.883 1 94.5 83 ILE A C 1
ATOM 660 O O . ILE A 1 83 ? 10.516 -16.719 -3.934 1 94.5 83 ILE A O 1
ATOM 664 N N . LYS A 1 84 ? 12.078 -17.609 -2.682 1 93.69 84 LYS A N 1
ATOM 665 C CA . LYS A 1 84 ? 12.422 -18.578 -3.715 1 93.69 84 LYS A CA 1
ATOM 666 C C . LYS A 1 84 ? 11.273 -19.547 -3.963 1 93.69 84 LYS A C 1
ATOM 668 O O . LYS A 1 84 ? 10.953 -19.875 -5.113 1 93.69 84 LYS A O 1
ATOM 673 N N . ARG A 1 85 ? 10.68 -19.953 -2.879 1 94.75 85 ARG A N 1
ATOM 674 C CA . ARG A 1 85 ? 9.594 -20.922 -2.992 1 94.75 85 ARG A CA 1
ATOM 675 C C . ARG A 1 85 ? 8.406 -20.328 -3.742 1 94.75 85 ARG A C 1
ATOM 677 O O . ARG A 1 85 ? 7.812 -20.969 -4.605 1 94.75 85 ARG A O 1
ATOM 684 N N . ILE A 1 86 ? 8.133 -19.125 -3.422 1 95.44 86 ILE A N 1
ATOM 685 C CA . ILE A 1 86 ? 6.977 -18.531 -4.086 1 95.44 86 ILE A CA 1
ATOM 686 C C . ILE A 1 86 ? 7.316 -18.234 -5.543 1 95.44 86 ILE A C 1
ATOM 688 O O . ILE A 1 86 ? 6.465 -18.359 -6.426 1 95.44 86 ILE A O 1
ATOM 692 N N . HIS A 1 87 ? 8.477 -17.828 -5.801 1 96.44 87 HIS A N 1
ATOM 693 C CA . HIS A 1 87 ? 8.93 -17.609 -7.172 1 96.44 87 HIS A CA 1
ATOM 694 C C . HIS A 1 87 ? 8.758 -18.875 -8.008 1 96.44 87 HIS A C 1
ATOM 696 O O . HIS A 1 87 ? 8.164 -18.844 -9.086 1 96.44 87 HIS A O 1
ATOM 702 N N . ASP A 1 88 ? 9.18 -19.953 -7.457 1 94.94 88 ASP A N 1
ATOM 703 C CA . ASP A 1 88 ? 9.102 -21.234 -8.148 1 94.94 88 ASP A CA 1
ATOM 704 C C . ASP A 1 88 ? 7.648 -21.672 -8.32 1 94.94 88 ASP A C 1
ATOM 706 O O . ASP A 1 88 ? 7.273 -22.188 -9.383 1 94.94 88 ASP A O 1
ATOM 710 N N . SER A 1 89 ? 6.941 -21.484 -7.27 1 93.81 89 SER A N 1
ATOM 711 C CA . SER A 1 89 ? 5.539 -21.891 -7.301 1 93.81 89 SER A CA 1
ATOM 712 C C . SER A 1 89 ? 4.773 -21.141 -8.383 1 93.81 89 SER A C 1
ATOM 714 O O . SER A 1 89 ? 3.979 -21.719 -9.117 1 93.81 89 SER A O 1
ATOM 716 N N . LEU A 1 90 ? 4.992 -19.844 -8.445 1 95.12 90 LEU A N 1
ATOM 717 C CA . LEU A 1 90 ? 4.309 -19.031 -9.438 1 95.12 90 LEU A CA 1
ATOM 718 C C . LEU A 1 90 ? 4.707 -19.438 -10.852 1 95.12 90 LEU A C 1
ATOM 720 O O . LEU A 1 90 ? 3.852 -19.531 -11.734 1 95.12 90 LEU A O 1
ATOM 724 N N . LYS A 1 91 ? 5.918 -19.734 -11.078 1 94.38 91 LYS A N 1
ATOM 725 C CA . LYS A 1 91 ? 6.395 -20.188 -12.383 1 94.38 91 LYS A CA 1
ATOM 726 C C . LYS A 1 91 ? 5.742 -21.516 -12.781 1 94.38 91 LYS A C 1
ATOM 728 O O . LYS A 1 91 ? 5.324 -21.688 -13.93 1 94.38 91 LYS A O 1
ATOM 733 N N . LYS A 1 92 ? 5.664 -22.344 -11.883 1 92.75 92 LYS A N 1
ATOM 734 C CA . LYS A 1 92 ? 5.078 -23.656 -12.133 1 92.75 92 LYS A CA 1
ATOM 735 C C . LYS A 1 92 ? 3.605 -23.547 -12.508 1 92.75 92 LYS A C 1
ATOM 737 O O . LYS A 1 92 ? 3.086 -24.359 -13.273 1 92.75 92 LYS A O 1
ATOM 742 N N . GLN A 1 93 ? 3.061 -22.5 -11.992 1 91.38 93 GLN A N 1
ATOM 743 C CA . GLN A 1 93 ? 1.647 -22.266 -12.273 1 91.38 93 GLN A CA 1
ATOM 744 C C . GLN A 1 93 ? 1.46 -21.516 -13.586 1 91.38 93 GLN A C 1
ATOM 746 O O . GLN A 1 93 ? 0.334 -21.188 -13.961 1 91.38 93 GLN A O 1
ATOM 751 N N . GLY A 1 94 ? 2.52 -21.156 -14.156 1 92.88 94 GLY A N 1
ATOM 752 C CA . GLY A 1 94 ? 2.453 -20.516 -15.453 1 92.88 94 GLY A CA 1
ATOM 753 C C . GLY A 1 94 ? 2.336 -19 -15.367 1 92.88 94 GLY A C 1
ATOM 754 O O . GLY A 1 94 ? 2.035 -18.344 -16.359 1 92.88 94 GLY A O 1
ATOM 755 N N . ILE A 1 95 ? 2.496 -18.484 -14.203 1 93.5 95 ILE A N 1
ATOM 756 C CA . ILE A 1 95 ? 2.475 -17.031 -14.031 1 93.5 95 ILE A CA 1
ATOM 757 C C . ILE A 1 95 ? 3.83 -16.453 -14.422 1 93.5 95 ILE A C 1
ATOM 759 O O . ILE A 1 95 ? 4.875 -16.953 -14 1 93.5 95 ILE A O 1
ATOM 763 N N . LYS A 1 96 ? 3.795 -15.422 -15.227 1 96.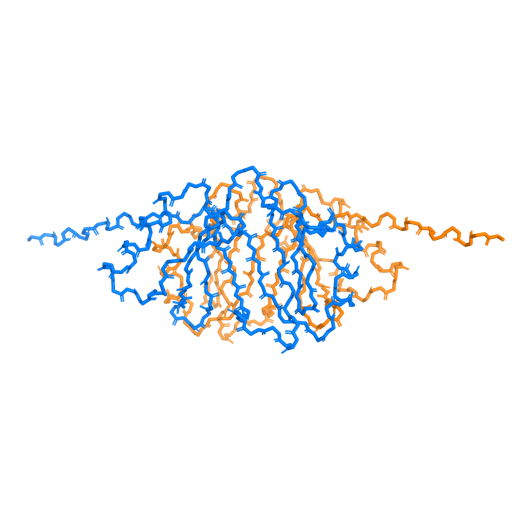56 96 LYS A N 1
ATOM 764 C CA . LYS A 1 96 ? 5.031 -14.75 -15.617 1 96.56 96 LYS A CA 1
ATOM 765 C C . LYS A 1 96 ? 5.605 -13.945 -14.453 1 96.56 96 LYS A C 1
ATOM 767 O O . LYS A 1 96 ? 4.934 -13.07 -13.898 1 96.56 96 LYS A O 1
ATOM 772 N N . VAL A 1 97 ? 6.824 -14.227 -14.086 1 97.56 97 VAL A N 1
ATOM 773 C CA . VAL A 1 97 ? 7.504 -13.516 -13.008 1 97.56 97 VAL A CA 1
ATOM 774 C C . VAL A 1 97 ? 8.875 -13.039 -13.484 1 97.56 97 VAL A C 1
ATOM 776 O O . VAL A 1 97 ? 9.492 -13.664 -14.352 1 97.56 97 VAL A O 1
ATOM 779 N N . GLY A 1 98 ? 9.289 -11.938 -12.961 1 97.88 98 GLY A N 1
ATOM 780 C CA . GLY A 1 98 ? 10.641 -11.477 -13.227 1 97.88 98 GLY A CA 1
ATOM 781 C C . GLY A 1 98 ? 11.711 -12.32 -12.555 1 97.88 98 GLY A C 1
ATOM 782 O O . GLY A 1 98 ? 11.391 -13.211 -11.766 1 97.88 98 GLY A O 1
ATOM 783 N N . ALA A 1 99 ? 12.93 -12.023 -12.875 1 97.19 99 ALA A N 1
ATOM 784 C CA . ALA A 1 99 ? 14.047 -12.719 -12.242 1 97.19 99 ALA A CA 1
ATOM 785 C C . ALA A 1 99 ? 14.156 -12.352 -10.766 1 97.19 99 ALA A C 1
ATOM 787 O O . ALA A 1 99 ? 13.875 -11.219 -10.375 1 97.19 99 ALA A O 1
ATOM 788 N N . LEU A 1 100 ? 14.5 -13.352 -10.016 1 96.88 100 LEU A N 1
ATOM 789 C CA . LEU A 1 100 ? 14.805 -13.102 -8.609 1 96.88 100 LEU A CA 1
ATOM 790 C C . LEU A 1 100 ? 16.172 -12.438 -8.461 1 96.88 100 LEU A C 1
ATOM 792 O O . LEU A 1 100 ? 17.172 -12.953 -8.953 1 96.88 100 LEU A O 1
ATOM 796 N N . HIS A 1 101 ? 16.156 -11.289 -7.762 1 95.81 101 HIS A N 1
ATOM 797 C CA . HIS A 1 101 ? 17.375 -10.508 -7.609 1 95.81 101 HIS A CA 1
ATOM 798 C C . HIS A 1 101 ? 17.719 -10.312 -6.137 1 95.81 101 HIS A C 1
ATOM 800 O O . HIS A 1 101 ? 16.844 -10.016 -5.32 1 95.81 101 HIS A O 1
ATOM 806 N N . ASP A 1 102 ? 18.969 -10.445 -5.867 1 94.44 102 ASP A N 1
ATOM 807 C CA . ASP A 1 102 ? 19.484 -9.977 -4.578 1 94.44 102 ASP A CA 1
ATOM 808 C C . ASP A 1 102 ? 19.859 -8.5 -4.641 1 94.44 102 ASP A C 1
ATOM 810 O O . ASP A 1 102 ? 20.422 -8.039 -5.633 1 94.44 102 ASP A O 1
ATOM 814 N N . HIS A 1 103 ? 19.531 -7.84 -3.537 1 93.19 103 HIS A N 1
ATOM 815 C CA . HIS A 1 103 ? 19.875 -6.422 -3.475 1 93.19 103 HIS A CA 1
ATOM 816 C C . HIS A 1 103 ? 21.047 -6.176 -2.529 1 93.19 103 HIS A C 1
ATOM 818 O O . HIS A 1 103 ? 21.328 -7.004 -1.663 1 93.19 103 HIS A O 1
ATOM 824 N N . ARG A 1 104 ? 21.688 -5.047 -2.656 1 87.94 104 ARG A N 1
ATOM 825 C CA . ARG A 1 104 ? 22.844 -4.691 -1.852 1 87.94 104 ARG A CA 1
ATOM 826 C C . ARG A 1 104 ? 22.453 -4.457 -0.397 1 87.94 104 ARG A C 1
ATOM 828 O O . ARG A 1 104 ? 23.281 -4.594 0.505 1 87.94 104 ARG A O 1
ATOM 835 N N . ASP A 1 105 ? 21.25 -4.18 -0.199 1 88.5 105 ASP A N 1
ATOM 836 C CA . ASP A 1 105 ? 20.797 -3.836 1.146 1 88.5 105 ASP A CA 1
ATOM 837 C C . ASP A 1 105 ? 20.391 -5.086 1.925 1 88.5 105 ASP A C 1
ATOM 839 O O . ASP A 1 105 ? 19.828 -4.988 3.018 1 88.5 105 ASP A O 1
ATOM 843 N N . GLY A 1 106 ? 20.625 -6.262 1.349 1 90.75 106 GLY A N 1
ATOM 844 C CA . GLY A 1 106 ? 20.328 -7.508 2.041 1 90.75 106 GLY A CA 1
ATOM 845 C C . GLY A 1 106 ? 18.969 -8.07 1.712 1 90.75 106 GLY A C 1
ATOM 846 O O . GLY A 1 106 ? 18.625 -9.18 2.127 1 90.75 106 GLY A O 1
ATOM 847 N N . THR A 1 107 ? 18.172 -7.301 0.971 1 95.06 107 THR A N 1
ATOM 848 C CA . THR A 1 107 ? 16.859 -7.805 0.552 1 95.06 107 THR A CA 1
ATOM 849 C C . THR A 1 107 ? 16.984 -8.602 -0.742 1 95.06 107 THR A C 1
ATOM 851 O O . THR A 1 107 ? 18.047 -8.648 -1.354 1 95.06 107 THR A O 1
ATOM 854 N N . SER A 1 108 ? 16 -9.336 -1.11 1 96.88 108 SER A N 1
ATOM 855 C CA . SER A 1 108 ? 15.82 -10.016 -2.391 1 96.88 108 SER A CA 1
ATOM 856 C C . SER A 1 108 ? 14.383 -9.914 -2.877 1 96.88 108 SER A C 1
ATOM 858 O O . SER A 1 108 ? 13.445 -9.961 -2.074 1 96.88 108 SER A O 1
ATOM 860 N N . SER A 1 109 ? 14.281 -9.734 -4.16 1 97.94 109 SER A N 1
ATOM 861 C CA . SER A 1 109 ? 12.906 -9.57 -4.621 1 97.94 109 SER A CA 1
ATOM 862 C C . SER A 1 109 ? 12.773 -9.93 -6.098 1 97.94 109 SER A C 1
ATOM 864 O O . SER A 1 109 ? 13.773 -10.156 -6.777 1 97.94 109 SER A O 1
ATOM 866 N N . PHE A 1 110 ? 11.555 -10.102 -6.602 1 98.19 110 PHE A N 1
ATOM 867 C CA . PHE A 1 110 ? 11.172 -10.148 -8.008 1 98.19 110 PHE A CA 1
ATOM 868 C C . PHE A 1 110 ? 9.836 -9.453 -8.227 1 98.19 110 PHE A C 1
ATOM 870 O O . PHE A 1 110 ? 9.078 -9.242 -7.273 1 98.19 110 PHE A O 1
ATOM 877 N N . TYR A 1 111 ? 9.641 -9.086 -9.438 1 98.5 111 TYR A N 1
ATOM 878 C CA . TYR A 1 111 ? 8.422 -8.375 -9.812 1 98.5 111 TYR A CA 1
ATOM 879 C C . TYR A 1 111 ? 7.523 -9.258 -10.68 1 98.5 111 TYR A C 1
ATOM 881 O O . TYR A 1 111 ? 8.008 -10.172 -11.359 1 98.5 111 TYR A O 1
ATOM 889 N N . LEU A 1 112 ? 6.289 -9.016 -10.625 1 98.12 112 LEU A N 1
ATOM 890 C CA . LEU A 1 112 ? 5.289 -9.609 -11.508 1 98.12 112 LEU A CA 1
ATOM 891 C C . LEU A 1 112 ? 4.109 -8.672 -11.711 1 98.12 112 LEU A C 1
ATOM 893 O O . LEU A 1 112 ? 4.02 -7.629 -11.055 1 98.12 112 LEU A O 1
ATOM 897 N N . LYS A 1 113 ? 3.283 -9 -12.656 1 97.81 113 LYS A N 1
ATOM 898 C CA . LYS A 1 113 ? 2.014 -8.305 -12.844 1 97.81 113 LYS A CA 1
ATOM 899 C C . LYS A 1 113 ? 0.839 -9.18 -12.422 1 97.81 113 LYS A C 1
ATOM 901 O O . LYS A 1 113 ? 0.835 -10.391 -12.672 1 97.81 113 LYS A O 1
ATOM 906 N N . ASP A 1 114 ? -0.126 -8.516 -11.758 1 97.19 114 ASP A N 1
ATOM 907 C CA . ASP A 1 114 ? -1.361 -9.25 -11.5 1 97.19 114 ASP A CA 1
ATOM 908 C C . ASP A 1 114 ? -2.186 -9.398 -12.781 1 97.19 114 ASP A C 1
ATOM 910 O O . ASP A 1 114 ? -1.729 -9.023 -13.867 1 97.19 114 ASP A O 1
ATOM 914 N N . THR A 1 115 ? -3.355 -9.992 -12.75 1 97.25 115 THR A N 1
ATOM 915 C CA . THR A 1 115 ? -4.211 -10.281 -13.891 1 97.25 115 THR A CA 1
ATOM 916 C C . THR A 1 115 ? -4.73 -8.984 -14.523 1 97.25 115 THR A C 1
ATOM 918 O O . THR A 1 115 ? -5.277 -9.008 -15.625 1 97.25 115 THR A O 1
ATOM 921 N N . GLU A 1 116 ? -4.551 -7.855 -13.836 1 97.81 116 GLU A N 1
ATOM 922 C CA . GLU A 1 116 ? -5.133 -6.578 -14.234 1 97.81 116 GLU A CA 1
ATOM 923 C C . GLU A 1 116 ? -4.047 -5.598 -14.672 1 97.81 116 GLU A C 1
ATOM 925 O O . GLU A 1 116 ? -4.332 -4.422 -14.922 1 97.81 116 GLU A O 1
ATOM 930 N N . GLY A 1 117 ? -2.824 -6.043 -14.617 1 97.38 117 GLY A N 1
ATOM 931 C CA . GLY A 1 117 ? -1.715 -5.234 -15.102 1 97.38 117 GLY A CA 1
ATOM 932 C C . GLY A 1 117 ? -1.04 -4.434 -14 1 97.38 117 GLY A C 1
ATOM 933 O O . GLY A 1 117 ? -0.15 -3.627 -14.273 1 97.38 117 GLY A O 1
ATOM 934 N N . ASN A 1 118 ? -1.479 -4.543 -12.773 1 97.62 118 ASN A N 1
ATOM 935 C CA . ASN A 1 118 ? -0.799 -3.891 -11.656 1 97.62 118 ASN A CA 1
ATOM 936 C C . ASN A 1 118 ? 0.532 -4.566 -11.344 1 97.62 118 ASN A C 1
ATOM 938 O O . ASN A 1 118 ? 0.627 -5.797 -11.352 1 97.62 118 ASN A O 1
ATOM 942 N N . TRP A 1 119 ? 1.553 -3.773 -11.062 1 97.81 119 TRP A N 1
ATOM 943 C CA . TRP A 1 119 ? 2.867 -4.316 -10.742 1 97.81 119 TRP A CA 1
ATOM 944 C C . TRP A 1 119 ? 2.965 -4.656 -9.258 1 97.81 119 TRP A C 1
ATOM 946 O O . TRP A 1 119 ? 2.633 -3.832 -8.398 1 97.81 119 TRP A O 1
ATOM 956 N N . LEU A 1 120 ? 3.467 -5.855 -9.031 1 98.25 120 LEU A N 1
ATOM 957 C CA . LEU A 1 120 ? 3.727 -6.375 -7.695 1 98.25 120 LEU A CA 1
ATOM 958 C C . LEU A 1 120 ? 5.211 -6.66 -7.504 1 98.25 120 LEU A C 1
ATOM 960 O O . LEU A 1 120 ? 5.898 -7.055 -8.445 1 98.25 120 LEU A O 1
ATOM 964 N N . GLU A 1 121 ? 5.566 -6.523 -6.297 1 98.5 121 GLU A N 1
ATOM 965 C CA . GLU A 1 121 ? 6.875 -7.004 -5.863 1 98.5 121 GLU A CA 1
ATOM 966 C C . GLU A 1 121 ? 6.742 -8 -4.711 1 98.5 121 GLU A C 1
ATOM 968 O O . GLU A 1 121 ? 5.973 -7.773 -3.775 1 98.5 121 GLU A O 1
ATOM 973 N N . MET A 1 122 ? 7.371 -9.141 -4.867 1 98 122 MET A N 1
ATOM 974 C CA . MET A 1 122 ? 7.617 -10.023 -3.73 1 98 122 MET A CA 1
ATOM 975 C C . MET A 1 122 ? 9.016 -9.805 -3.164 1 98 122 MET A C 1
ATOM 977 O O . MET A 1 122 ? 10.008 -9.953 -3.877 1 98 122 MET A O 1
ATOM 981 N N . LEU A 1 123 ? 9.047 -9.43 -1.885 1 97.81 123 LEU A N 1
ATOM 982 C CA . LEU A 1 123 ? 10.32 -8.961 -1.348 1 97.81 123 LEU A CA 1
ATOM 983 C C . LEU A 1 123 ? 10.641 -9.648 -0.027 1 97.81 123 LEU A C 1
ATOM 985 O O . LEU A 1 123 ? 9.805 -9.695 0.877 1 97.81 123 LEU A O 1
ATOM 989 N N . TYR A 1 124 ? 11.805 -10.211 0.049 1 96.62 124 TYR A N 1
ATOM 990 C CA . TYR A 1 124 ? 12.367 -10.578 1.343 1 96.62 124 TYR A CA 1
ATOM 991 C C . TYR A 1 124 ? 12.875 -9.352 2.086 1 96.62 124 TYR A C 1
ATOM 993 O O . TYR A 1 124 ? 13.766 -8.648 1.601 1 96.62 124 TYR A O 1
ATOM 1001 N N . HIS A 1 125 ? 12.273 -9.078 3.162 1 94.5 125 HIS A N 1
ATOM 1002 C CA . HIS A 1 125 ? 12.633 -7.992 4.07 1 94.5 125 HIS A CA 1
ATOM 1003 C C . HIS A 1 125 ? 13.109 -8.531 5.41 1 94.5 125 HIS A C 1
ATOM 1005 O O . HIS A 1 125 ? 12.312 -9.016 6.215 1 94.5 125 HIS A O 1
ATOM 1011 N N . PRO A 1 126 ? 14.422 -8.383 5.684 1 92.06 126 PRO A N 1
ATOM 1012 C CA . PRO A 1 126 ? 14.93 -8.953 6.934 1 92.06 126 PRO A CA 1
ATOM 1013 C C . PRO A 1 126 ? 14.203 -8.414 8.164 1 92.06 126 PRO A C 1
ATOM 1015 O O . PRO A 1 126 ? 13.844 -7.234 8.211 1 92.06 126 PRO A O 1
ATOM 1018 N N . SER A 1 127 ? 14.016 -9.352 9.125 1 87.06 127 SER A N 1
ATOM 1019 C CA . SER A 1 127 ? 13.297 -8.977 10.336 1 87.06 127 SER A CA 1
ATOM 1020 C C . SER A 1 127 ? 14.055 -7.918 11.125 1 87.06 127 SER A C 1
ATOM 1022 O O . SER A 1 127 ? 13.461 -7.184 11.922 1 87.06 127 SER A O 1
ATOM 1024 N N . THR A 1 128 ? 15.312 -7.801 10.883 1 87.38 128 THR A N 1
ATOM 1025 C CA . THR A 1 128 ? 16.156 -6.84 11.594 1 87.38 128 THR A CA 1
ATOM 1026 C C . THR A 1 128 ? 16.062 -5.461 10.945 1 87.38 128 THR A C 1
ATOM 1028 O O . THR A 1 128 ? 16.578 -4.48 11.484 1 87.38 128 THR A O 1
ATOM 1031 N N . GLY A 1 129 ? 15.305 -5.367 9.883 1 89.31 129 GLY A N 1
ATOM 1032 C CA . GLY A 1 129 ? 15.211 -4.105 9.164 1 89.31 129 GLY A CA 1
ATOM 1033 C C . GLY A 1 129 ? 16.188 -3.996 8.008 1 89.31 129 GLY A C 1
ATOM 1034 O O . GLY A 1 129 ? 16.938 -4.934 7.734 1 89.31 129 GLY A O 1
ATOM 1035 N N . ILE A 1 130 ? 16.078 -2.924 7.246 1 90.69 130 ILE A N 1
ATOM 1036 C CA . ILE A 1 130 ? 16.984 -2.656 6.129 1 90.69 130 ILE A CA 1
ATOM 1037 C C . ILE A 1 130 ? 17.953 -1.542 6.508 1 90.69 130 ILE A C 1
ATOM 1039 O O . ILE A 1 130 ? 17.688 -0.753 7.414 1 90.69 130 ILE A O 1
ATOM 1043 N N . PRO A 1 131 ? 19.141 -1.534 5.852 1 92.06 131 PRO A N 1
ATOM 1044 C CA . PRO A 1 131 ? 20.078 -0.462 6.18 1 92.06 131 PRO A CA 1
ATOM 1045 C C . PRO A 1 131 ? 19.5 0.929 5.918 1 92.06 131 PRO A C 1
ATOM 1047 O O . PRO A 1 131 ? 18.734 1.115 4.973 1 92.06 131 PRO A O 1
ATOM 1050 N N . THR A 1 132 ? 19.859 1.834 6.828 1 94.19 132 THR A N 1
ATOM 1051 C CA . THR A 1 132 ? 19.469 3.23 6.676 1 94.19 132 THR A CA 1
ATOM 1052 C C . THR A 1 132 ? 20.672 4.09 6.293 1 94.19 132 THR A C 1
ATOM 1054 O O . THR A 1 132 ? 21.797 3.826 6.723 1 94.19 132 THR A O 1
ATOM 1057 N N . ASN A 1 133 ? 20.5 5.016 5.453 1 94.81 133 ASN A N 1
ATOM 1058 C CA . ASN A 1 133 ? 21.578 5.953 5.16 1 94.81 133 ASN A CA 1
ATOM 1059 C C . ASN A 1 133 ? 21.344 7.309 5.82 1 94.81 133 ASN A C 1
ATOM 1061 O O . ASN A 1 133 ? 21.828 8.328 5.348 1 94.81 133 ASN A O 1
ATOM 1065 N N . GLN A 1 134 ? 20.484 7.246 6.824 1 90 134 GLN A N 1
ATOM 1066 C CA . GLN A 1 134 ? 20.234 8.445 7.621 1 90 134 GLN A CA 1
ATOM 1067 C C . GLN A 1 134 ? 21.188 8.523 8.805 1 90 134 GLN A C 1
ATOM 1069 O O . GLN A 1 134 ? 21.672 7.496 9.297 1 90 134 GLN A O 1
ATOM 1074 N N . MET B 1 1 ? 12.875 36.438 18.812 1 30.17 1 MET B N 1
ATOM 1075 C CA . MET B 1 1 ? 11.805 35.562 19.25 1 30.17 1 MET B CA 1
ATOM 1076 C C . MET B 1 1 ? 11.734 34.312 18.375 1 30.17 1 MET B C 1
ATOM 1078 O O . MET B 1 1 ? 11.5 34.406 17.172 1 30.17 1 MET B O 1
ATOM 1082 N N . GLN B 1 2 ? 12.531 33.312 18.5 1 34.97 2 GLN B N 1
ATOM 1083 C CA . GLN B 1 2 ? 12.602 32.125 17.656 1 34.97 2 GLN B CA 1
ATOM 1084 C C . GLN B 1 2 ? 11.211 31.531 17.406 1 34.97 2 GLN B C 1
ATOM 1086 O O . GLN B 1 2 ? 10.477 31.25 18.359 1 34.97 2 GLN B O 1
ATOM 1091 N N . LYS B 1 3 ? 10.492 32.031 16.453 1 40.56 3 LYS B N 1
ATOM 1092 C CA . LYS B 1 3 ? 9.195 31.453 16.141 1 40.56 3 LYS B CA 1
ATOM 1093 C C . LYS B 1 3 ? 9.156 29.969 16.469 1 40.56 3 LYS B C 1
ATOM 1095 O O . LYS B 1 3 ? 10.008 29.203 16.016 1 40.56 3 LYS B O 1
ATOM 1100 N N . LYS B 1 4 ? 8.836 29.672 17.688 1 40 4 LYS B N 1
ATOM 1101 C CA . LYS B 1 4 ? 8.562 28.297 18.125 1 40 4 LYS B CA 1
ATOM 1102 C C . LYS B 1 4 ? 7.863 27.516 17.016 1 40 4 LYS B C 1
ATOM 1104 O O . LYS B 1 4 ? 6.766 27.875 16.578 1 40 4 LYS B O 1
ATOM 1109 N N . GLN B 1 5 ? 8.484 27.188 15.922 1 39.97 5 GLN B N 1
ATOM 1110 C CA . GLN B 1 5 ? 7.824 26.156 15.117 1 39.97 5 GLN B CA 1
ATOM 1111 C C . GLN B 1 5 ? 6.879 25.312 15.969 1 39.97 5 GLN B C 1
ATOM 1113 O O . GLN B 1 5 ? 7.32 24.594 16.859 1 39.97 5 GLN B O 1
ATOM 1118 N N . SER B 1 6 ? 5.906 25.891 16.594 1 40.44 6 SER B N 1
ATOM 1119 C CA . SER B 1 6 ? 4.898 25.062 17.234 1 40.44 6 SER B CA 1
ATOM 1120 C C . SER B 1 6 ? 4.898 23.656 16.672 1 40.44 6 SER B C 1
ATOM 1122 O O . SER B 1 6 ? 4.664 23.453 15.469 1 40.44 6 SER B O 1
ATOM 1124 N N . GLU B 1 7 ? 5.902 22.859 16.922 1 46.22 7 GLU B N 1
ATOM 1125 C CA . GLU B 1 7 ? 6 21.438 16.594 1 46.22 7 GLU B CA 1
ATOM 1126 C C . GLU B 1 7 ? 4.617 20.797 16.484 1 46.22 7 GLU B C 1
ATOM 1128 O O . GLU B 1 7 ? 3.945 20.594 17.5 1 46.22 7 GLU B O 1
ATOM 1133 N N . LEU B 1 8 ? 3.73 21.438 15.797 1 49.84 8 LEU B N 1
ATOM 1134 C CA . LEU B 1 8 ? 2.418 20.812 15.641 1 49.84 8 LEU B CA 1
ATOM 1135 C C . LEU B 1 8 ? 2.527 19.297 15.625 1 49.84 8 LEU B C 1
ATOM 1137 O O . LEU B 1 8 ? 3.164 18.734 14.734 1 49.84 8 LEU B O 1
ATOM 1141 N N . ASN B 1 9 ? 2.639 18.766 16.781 1 59.09 9 ASN B N 1
ATOM 1142 C CA . ASN B 1 9 ? 2.652 17.344 17.109 1 59.09 9 ASN B CA 1
ATOM 1143 C C . ASN B 1 9 ? 1.592 16.578 16.312 1 59.09 9 ASN B C 1
ATOM 1145 O O . ASN B 1 9 ? 0.439 16.484 16.734 1 59.09 9 ASN B O 1
ATOM 1149 N N . ILE B 1 10 ? 1.679 16.656 15.008 1 65.31 10 ILE B N 1
ATOM 1150 C CA . ILE B 1 10 ? 0.73 15.828 14.266 1 65.31 10 ILE B CA 1
ATOM 1151 C C . ILE B 1 10 ? 0.818 14.375 14.75 1 65.31 10 ILE B C 1
ATOM 1153 O O . ILE B 1 10 ? 1.91 13.875 15.023 1 65.31 10 ILE B O 1
ATOM 1157 N N . GLU B 1 11 ? -0.347 13.938 15.102 1 80.12 11 GLU B N 1
ATOM 1158 C CA . GLU B 1 11 ? -0.403 12.5 15.336 1 80.12 11 GLU B CA 1
ATOM 1159 C C . GLU B 1 11 ? 0.292 11.734 14.211 1 80.12 11 GLU B C 1
ATOM 1161 O O . GLU B 1 11 ? 0.094 12.039 13.031 1 80.12 11 GLU B O 1
ATOM 1166 N N . SER B 1 12 ? 1.128 10.906 14.578 1 90.94 12 SER B N 1
ATOM 1167 C CA . SER B 1 12 ? 1.91 10.164 13.594 1 90.94 12 SER B CA 1
ATOM 1168 C C . S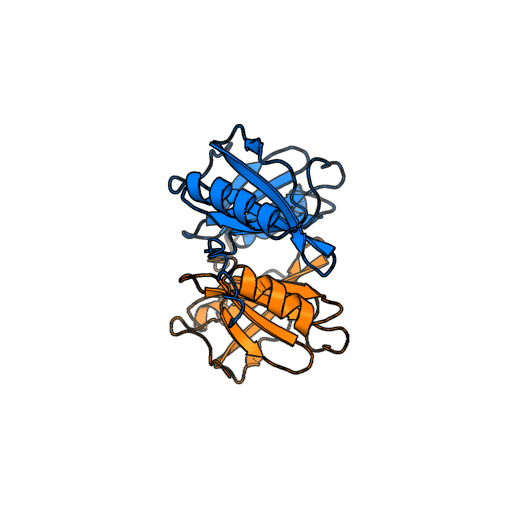ER B 1 12 ? 1.106 9.008 13.008 1 90.94 12 SER B C 1
ATOM 1170 O O . SER B 1 12 ? 0.301 8.391 13.703 1 90.94 12 SER B O 1
ATOM 1172 N N . VAL B 1 13 ? 1.309 8.758 11.742 1 94.88 13 VAL B N 1
ATOM 1173 C CA . VAL B 1 13 ? 0.744 7.551 11.156 1 94.88 13 VAL B CA 1
ATOM 1174 C C . VAL B 1 13 ? 1.491 6.324 11.672 1 94.88 13 VAL B C 1
ATOM 1176 O O . VAL B 1 13 ? 2.697 6.387 11.93 1 94.88 13 VAL B O 1
ATOM 1179 N N . HIS B 1 14 ? 0.731 5.207 11.742 1 91.38 14 HIS B N 1
ATOM 1180 C CA . HIS B 1 14 ? 1.291 4.055 12.438 1 91.38 14 HIS B CA 1
ATOM 1181 C C . HIS B 1 14 ? 1.64 2.938 11.461 1 91.38 14 HIS B C 1
ATOM 1183 O O . HIS B 1 14 ? 2.607 2.203 11.672 1 91.38 14 HIS B O 1
ATOM 1189 N N . ARG B 1 15 ? 0.801 2.799 10.477 1 94.69 15 ARG B N 1
ATOM 1190 C CA . ARG B 1 15 ? 1.01 1.668 9.578 1 94.69 15 ARG B CA 1
ATOM 1191 C C . ARG B 1 15 ? 0.319 1.897 8.234 1 94.69 15 ARG B C 1
ATOM 1193 O O . ARG B 1 15 ? -0.747 2.514 8.18 1 94.69 15 ARG B O 1
ATOM 1200 N N . LEU B 1 16 ? 0.958 1.461 7.176 1 96.88 16 LEU B N 1
ATOM 1201 C CA . LEU B 1 16 ? 0.297 1.347 5.879 1 96.88 16 LEU B CA 1
ATOM 1202 C C . LEU B 1 16 ? -0.667 0.166 5.863 1 96.88 16 LEU B C 1
ATOM 1204 O O . LEU B 1 16 ? -0.24 -0.99 5.82 1 96.88 16 LEU B O 1
ATOM 1208 N N . GLY B 1 17 ? -1.953 0.441 5.848 1 97.06 17 GLY B N 1
ATOM 1209 C CA . GLY B 1 17 ? -2.949 -0.578 6.141 1 97.06 17 GLY B CA 1
ATOM 1210 C C . GLY B 1 17 ? -3.512 -1.236 4.895 1 97.06 17 GLY B C 1
ATOM 1211 O O . GLY B 1 17 ? -3.773 -2.441 4.887 1 97.06 17 GLY B O 1
ATOM 1212 N N . HIS B 1 18 ? -3.783 -0.409 3.893 1 98.25 18 HIS B N 1
ATOM 1213 C CA . HIS B 1 18 ? -4.285 -1.043 2.678 1 98.25 18 HIS B CA 1
ATOM 1214 C C . HIS B 1 18 ? -4.039 -0.164 1.456 1 98.25 18 HIS B C 1
ATOM 1216 O O . HIS B 1 18 ? -3.688 1.011 1.592 1 98.25 18 HIS B O 1
ATOM 1222 N N . VAL B 1 19 ? -4.141 -0.827 0.318 1 98.62 19 VAL B N 1
ATOM 1223 C CA . VAL B 1 19 ? -4.117 -0.17 -0.985 1 98.62 19 VAL B CA 1
ATOM 1224 C C . VAL B 1 19 ? -5.387 -0.52 -1.76 1 98.62 19 VAL B C 1
ATOM 1226 O O . VAL B 1 19 ? -5.879 -1.648 -1.684 1 98.62 19 VAL B O 1
ATOM 1229 N N . ALA B 1 20 ? -5.906 0.493 -2.369 1 98.81 20 ALA B N 1
ATOM 1230 C CA . ALA B 1 20 ? -7.043 0.306 -3.27 1 98.81 20 ALA B CA 1
ATOM 1231 C C . ALA B 1 20 ? -6.621 0.485 -4.727 1 98.81 20 ALA B C 1
ATOM 1233 O O . ALA B 1 20 ? -6.062 1.521 -5.094 1 98.81 20 ALA B O 1
ATOM 1234 N N . ILE B 1 21 ? -6.91 -0.531 -5.531 1 98.69 21 ILE B N 1
ATOM 1235 C CA . ILE B 1 21 ? -6.492 -0.486 -6.93 1 98.69 21 ILE B CA 1
ATOM 1236 C C . ILE B 1 21 ? -7.699 -0.726 -7.836 1 98.69 21 ILE B C 1
ATOM 1238 O O . ILE B 1 21 ? -8.656 -1.389 -7.438 1 98.69 21 ILE B O 1
ATOM 1242 N N . ARG B 1 22 ? -7.586 -0.202 -9.031 1 98.19 22 ARG B N 1
ATOM 1243 C CA . ARG B 1 22 ? -8.602 -0.491 -10.047 1 98.19 22 ARG B CA 1
ATOM 1244 C C . ARG B 1 22 ? -8.344 -1.842 -10.703 1 98.19 22 ARG B C 1
ATOM 1246 O O . ARG B 1 22 ? -7.199 -2.193 -10.992 1 98.19 22 ARG B O 1
ATOM 1253 N N . VAL B 1 23 ? -9.414 -2.486 -10.922 1 98.69 23 VAL B N 1
ATOM 1254 C CA . VAL B 1 23 ? -9.352 -3.748 -11.648 1 98.69 23 VAL B CA 1
ATOM 1255 C C . VAL B 1 23 ? -10.461 -3.791 -12.695 1 98.69 23 VAL B C 1
ATOM 1257 O O . VAL B 1 23 ? -11.555 -3.26 -12.477 1 98.69 23 VAL B O 1
ATOM 1260 N N . GLU B 1 24 ? -10.203 -4.387 -13.828 1 98.44 24 GLU B N 1
ATOM 1261 C CA . GLU B 1 24 ? -11.203 -4.504 -14.891 1 98.44 24 GLU B CA 1
ATOM 1262 C C . GLU B 1 24 ? -12.219 -5.59 -14.562 1 98.44 24 GLU B C 1
ATOM 1264 O O . GLU B 1 24 ? -13.422 -5.41 -14.789 1 98.44 24 GLU B O 1
ATOM 1269 N N . ASP B 1 25 ? -11.797 -6.695 -14.07 1 98.62 25 ASP B N 1
ATOM 1270 C CA . ASP B 1 25 ? -12.625 -7.836 -13.688 1 98.62 25 ASP B CA 1
ATOM 1271 C C . ASP B 1 25 ? -12.375 -8.219 -12.227 1 98.62 25 ASP B C 1
ATOM 1273 O O . ASP B 1 25 ? -11.375 -8.867 -11.906 1 98.62 25 ASP B O 1
ATOM 1277 N N . VAL B 1 26 ? -13.359 -7.883 -11.375 1 98.75 26 VAL B N 1
ATOM 1278 C CA . VAL B 1 26 ? -13.211 -8.062 -9.938 1 98.75 26 VAL B CA 1
ATOM 1279 C C . VAL B 1 26 ? -13.047 -9.547 -9.609 1 98.75 26 VAL B C 1
ATOM 1281 O O . VAL B 1 26 ? -12.203 -9.914 -8.797 1 98.75 26 VAL B O 1
ATOM 1284 N N . ASN B 1 27 ? -13.797 -10.375 -10.266 1 98.56 27 ASN B N 1
ATOM 1285 C CA . ASN B 1 27 ? -13.734 -11.805 -9.977 1 98.56 27 ASN B CA 1
ATOM 1286 C C . ASN B 1 27 ? -12.383 -12.398 -10.367 1 98.56 27 ASN B C 1
ATOM 1288 O O . ASN B 1 27 ? -11.82 -13.211 -9.633 1 98.56 27 ASN B O 1
ATOM 1292 N N . ARG B 1 28 ? -11.938 -12.016 -11.5 1 98.19 28 ARG B N 1
ATOM 1293 C CA . ARG B 1 28 ? -10.633 -12.484 -11.953 1 98.19 28 ARG B CA 1
ATOM 1294 C C . ARG B 1 28 ? -9.531 -12.039 -11.008 1 98.19 28 ARG B C 1
ATOM 1296 O O . ARG B 1 28 ? -8.664 -12.836 -10.625 1 98.19 28 ARG B O 1
ATOM 1303 N N . ALA B 1 29 ? -9.57 -10.805 -10.609 1 98.5 29 ALA B N 1
ATOM 1304 C CA . ALA B 1 29 ? -8.57 -10.266 -9.688 1 98.5 29 ALA B CA 1
ATOM 1305 C C . ALA B 1 29 ? -8.664 -10.945 -8.32 1 98.5 29 ALA B C 1
ATOM 1307 O O . ALA B 1 29 ? -7.648 -11.344 -7.75 1 98.5 29 ALA B O 1
ATOM 1308 N N . LYS B 1 30 ? -9.852 -11.039 -7.883 1 98.31 30 LYS B N 1
ATOM 1309 C CA . LYS B 1 30 ? -10.133 -11.695 -6.609 1 98.31 30 LYS B CA 1
ATOM 1310 C C . LYS B 1 30 ? -9.539 -13.102 -6.574 1 98.31 30 LYS B C 1
ATOM 1312 O O . LYS B 1 30 ? -8.867 -13.469 -5.605 1 98.31 30 LYS B O 1
ATOM 1317 N N . SER B 1 31 ? -9.734 -13.859 -7.586 1 97.44 31 SER B N 1
ATOM 1318 C CA . SER B 1 31 ? -9.227 -15.227 -7.68 1 97.44 31 SER B CA 1
ATOM 1319 C C . SER B 1 31 ? -7.703 -15.25 -7.637 1 97.44 31 SER B C 1
ATOM 1321 O O . SER B 1 31 ? -7.105 -16.109 -6.988 1 97.44 31 SER B O 1
ATOM 1323 N N . PHE B 1 32 ? -7.125 -14.336 -8.281 1 97 32 PHE B N 1
ATOM 1324 C CA . PHE B 1 32 ? -5.672 -14.234 -8.32 1 97 32 PHE B CA 1
ATOM 1325 C C . PHE B 1 32 ? -5.109 -14.023 -6.914 1 97 32 PHE B C 1
ATOM 1327 O O . PHE B 1 32 ? -4.207 -14.742 -6.484 1 97 32 PHE B O 1
ATOM 1334 N N . TYR B 1 33 ? -5.629 -13.07 -6.203 1 97.56 33 TYR B N 1
ATOM 1335 C CA . TYR B 1 33 ? -5.066 -12.719 -4.902 1 97.56 33 TYR B CA 1
ATOM 1336 C C . TYR B 1 33 ? -5.418 -13.766 -3.854 1 97.56 33 TYR B C 1
ATOM 1338 O O . TYR B 1 33 ? -4.641 -14.016 -2.932 1 97.56 33 TYR B O 1
ATOM 1346 N N . MET B 1 34 ? -6.562 -14.422 -4.008 1 96.81 34 MET B N 1
ATOM 1347 C CA . MET B 1 34 ? -6.863 -15.547 -3.127 1 96.81 34 MET B CA 1
ATOM 1348 C C . MET B 1 34 ? -5.891 -16.703 -3.363 1 96.81 34 MET B C 1
ATOM 1350 O O . MET B 1 34 ? -5.492 -17.391 -2.418 1 96.81 34 MET B O 1
ATOM 1354 N N . ALA B 1 35 ? -5.516 -16.906 -4.602 1 94.62 35 ALA B N 1
ATOM 1355 C CA . ALA B 1 35 ? -4.523 -17.938 -4.918 1 94.62 35 ALA B CA 1
ATOM 1356 C C . ALA B 1 35 ? -3.174 -17.609 -4.285 1 94.62 35 ALA B C 1
ATOM 1358 O O . ALA B 1 35 ? -2.367 -18.5 -4.031 1 94.62 35 ALA B O 1
ATOM 1359 N N . LEU B 1 36 ? -2.963 -16.328 -4.035 1 95.19 36 LEU B N 1
ATOM 1360 C CA . LEU B 1 36 ? -1.734 -15.914 -3.367 1 95.19 36 LEU B CA 1
ATOM 1361 C C . LEU B 1 36 ? -1.858 -16.062 -1.855 1 95.19 36 LEU B C 1
ATOM 1363 O O . LEU B 1 36 ? -0.945 -15.695 -1.113 1 95.19 36 LEU B O 1
ATOM 1367 N N . GLY B 1 37 ? -3.016 -16.516 -1.444 1 94.31 37 GLY B N 1
ATOM 1368 C CA . GLY B 1 37 ? -3.186 -16.828 -0.035 1 94.31 37 GLY B CA 1
ATOM 1369 C C . GLY B 1 37 ? -3.9 -15.727 0.738 1 94.31 37 GLY B C 1
ATOM 1370 O O . GLY B 1 37 ? -4.02 -15.805 1.963 1 94.31 37 GLY B O 1
ATOM 1371 N N . MET B 1 38 ? -4.359 -14.703 0.087 1 96.69 38 MET B N 1
ATOM 1372 C CA . MET B 1 38 ? -5.121 -13.68 0.802 1 96.69 38 MET B CA 1
ATOM 1373 C C . MET B 1 38 ? -6.52 -14.18 1.139 1 96.69 38 MET B C 1
ATOM 1375 O O . MET B 1 38 ? -7.066 -15.031 0.433 1 96.69 38 MET B O 1
ATOM 1379 N N . LYS B 1 39 ? -7.023 -13.586 2.188 1 96.69 39 LYS B N 1
ATOM 1380 C CA . LYS B 1 39 ? -8.352 -13.961 2.652 1 96.69 39 LYS B CA 1
ATOM 1381 C C . LYS B 1 39 ? -9.398 -12.938 2.217 1 96.69 39 LYS B C 1
ATOM 1383 O O . LYS B 1 39 ? -9.219 -11.734 2.42 1 96.69 39 LYS B O 1
ATOM 1388 N N . LEU B 1 40 ? -10.484 -13.414 1.653 1 97.88 40 LEU B N 1
ATOM 1389 C CA . LEU B 1 40 ? -11.609 -12.555 1.295 1 97.88 40 LEU B CA 1
ATOM 1390 C C . LEU B 1 40 ? -12.391 -12.141 2.535 1 97.88 40 LEU B C 1
ATOM 1392 O O . LEU B 1 40 ? -12.875 -12.992 3.283 1 97.88 40 LEU B O 1
ATOM 1396 N N . ILE B 1 41 ? -12.508 -10.859 2.738 1 97.12 41 ILE B N 1
ATOM 1397 C CA . ILE B 1 41 ? -13.172 -10.336 3.926 1 97.12 41 ILE B CA 1
ATOM 1398 C C . ILE B 1 41 ? -14.547 -9.781 3.545 1 97.12 41 ILE B C 1
ATOM 1400 O O . ILE B 1 41 ? -15.531 -10 4.258 1 97.12 41 ILE B O 1
ATOM 1404 N N . TRP B 1 42 ? -14.57 -9.008 2.465 1 97.56 42 TRP B N 1
ATOM 1405 C CA . TRP B 1 42 ? -15.797 -8.406 1.957 1 97.56 42 TRP B CA 1
ATOM 1406 C C . TRP B 1 42 ? -15.914 -8.594 0.448 1 97.56 42 TRP B C 1
ATOM 1408 O O . TRP B 1 42 ? -14.961 -8.344 -0.29 1 97.56 42 TRP B O 1
ATOM 1418 N N . ASP B 1 43 ? -17.062 -9.078 0.026 1 98.19 43 ASP B N 1
ATOM 1419 C CA . ASP B 1 43 ? -17.328 -9.344 -1.382 1 98.19 43 ASP B CA 1
ATOM 1420 C C . ASP B 1 43 ? -18.609 -8.641 -1.837 1 98.19 43 ASP B C 1
ATOM 1422 O O . ASP B 1 43 ? -19.703 -9.008 -1.418 1 98.19 43 ASP B O 1
ATOM 1426 N N . ASP B 1 44 ? -18.406 -7.656 -2.604 1 97.12 44 ASP B N 1
ATOM 1427 C CA . ASP B 1 44 ? -19.531 -6.961 -3.213 1 97.12 44 ASP B CA 1
ATOM 1428 C C . ASP B 1 44 ? -19.516 -7.129 -4.73 1 97.12 44 ASP B C 1
ATOM 1430 O O . ASP B 1 44 ? -18.641 -7.781 -5.285 1 97.12 44 ASP B O 1
ATOM 1434 N N . THR B 1 45 ? -20.5 -6.633 -5.406 1 95.56 45 THR B N 1
ATOM 1435 C CA . THR B 1 45 ? -20.672 -6.844 -6.84 1 95.56 45 THR B CA 1
ATOM 1436 C C . THR B 1 45 ? -19.578 -6.125 -7.625 1 95.56 45 THR B C 1
ATOM 1438 O O . THR B 1 45 ? -19.047 -6.668 -8.594 1 95.56 45 THR B O 1
ATOM 1441 N N . ASP B 1 46 ? -19.203 -4.941 -7.184 1 98.12 46 ASP B N 1
ATOM 1442 C CA . ASP B 1 46 ? -18.312 -4.16 -8.023 1 98.12 46 ASP B CA 1
ATOM 1443 C C . ASP B 1 46 ? -17 -3.871 -7.301 1 98.12 46 ASP B C 1
ATOM 1445 O O . ASP B 1 46 ? -16.172 -3.1 -7.793 1 98.12 46 ASP B O 1
ATOM 1449 N N . TRP B 1 47 ? -16.812 -4.477 -6.164 1 98.5 47 TRP B N 1
ATOM 1450 C CA . TRP B 1 47 ? -15.539 -4.379 -5.453 1 98.5 47 TRP B CA 1
ATOM 1451 C C . TRP B 1 47 ? -15.422 -5.465 -4.391 1 98.5 47 TRP B C 1
ATOM 1453 O O . TRP B 1 47 ? -16.422 -6.109 -4.043 1 98.5 47 TRP B O 1
ATOM 1463 N N . CYS B 1 48 ? -14.203 -5.719 -3.869 1 98.56 48 CYS B N 1
ATOM 1464 C CA . CYS B 1 48 ? -14 -6.609 -2.73 1 98.56 48 CYS B CA 1
ATOM 1465 C C . CYS B 1 48 ? -12.766 -6.211 -1.935 1 98.56 48 CYS B C 1
ATOM 1467 O O . CYS B 1 48 ? -11.992 -5.352 -2.367 1 98.56 48 CYS B O 1
ATOM 1469 N N . TYR B 1 49 ? -12.719 -6.672 -0.778 1 98.44 49 TYR B N 1
ATOM 1470 C CA . TYR B 1 49 ? -11.609 -6.418 0.134 1 98.44 49 TYR B CA 1
ATOM 1471 C C . TYR B 1 49 ? -10.984 -7.723 0.613 1 98.44 49 TYR B C 1
ATOM 1473 O O . TYR B 1 49 ? -11.695 -8.633 1.042 1 98.44 49 TYR B O 1
ATOM 1481 N N . LEU B 1 50 ? -9.664 -7.809 0.492 1 98.19 50 LEU B N 1
ATOM 1482 C CA . LEU B 1 50 ? -8.906 -8.969 0.952 1 98.19 50 LEU B CA 1
ATOM 1483 C C . LEU B 1 50 ? -7.855 -8.555 1.977 1 98.19 50 LEU B C 1
ATOM 1485 O O . LEU B 1 50 ? -7.387 -7.418 1.969 1 98.19 50 LEU B O 1
ATOM 1489 N N . GLU B 1 51 ? -7.461 -9.492 2.846 1 97.06 51 GLU B N 1
ATOM 1490 C CA . GLU B 1 51 ? -6.41 -9.25 3.83 1 97.06 51 GLU B CA 1
ATOM 1491 C C . GLU B 1 51 ? -5.301 -10.297 3.721 1 97.06 51 GLU B C 1
ATOM 1493 O O . GLU B 1 51 ? -5.562 -11.445 3.375 1 97.06 51 GLU B O 1
ATOM 1498 N N . ALA B 1 52 ? -4.141 -9.773 3.98 1 95.12 52 ALA B N 1
ATOM 1499 C CA . ALA B 1 52 ? -2.977 -10.648 3.994 1 95.12 52 ALA B CA 1
ATOM 1500 C C . ALA B 1 52 ? -2.545 -10.969 5.422 1 95.12 52 ALA B C 1
ATOM 1502 O O . ALA B 1 52 ? -2.381 -10.062 6.242 1 95.12 52 ALA B O 1
ATOM 1503 N N . GLY B 1 53 ? -2.385 -12.172 5.766 1 88.81 53 GLY B N 1
ATOM 1504 C CA . GLY B 1 53 ? -1.756 -12.633 6.996 1 88.81 53 GLY B CA 1
ATOM 1505 C C . GLY B 1 53 ? -2.439 -12.109 8.242 1 88.81 53 GLY B C 1
ATOM 1506 O O . GLY B 1 53 ? -3.623 -11.766 8.219 1 88.81 53 GLY B O 1
ATOM 1507 N N . ASP B 1 54 ? -1.617 -12.023 9.328 1 85.19 54 ASP B N 1
ATOM 1508 C CA . ASP B 1 54 ? -2.148 -11.719 10.648 1 85.19 54 ASP B CA 1
ATOM 1509 C C . ASP B 1 54 ? -2.229 -10.211 10.875 1 85.19 54 ASP B C 1
ATOM 1511 O O . ASP B 1 54 ? -2.99 -9.75 11.727 1 85.19 54 ASP B O 1
ATOM 1515 N N . SER B 1 55 ? -1.464 -9.469 10.148 1 83.06 55 SER B N 1
ATOM 1516 C CA . SER B 1 55 ? -1.445 -8.023 10.344 1 83.06 55 SER B CA 1
ATOM 1517 C C . SER B 1 55 ? -2.682 -7.367 9.734 1 83.06 55 SER B C 1
ATOM 1519 O O . SER B 1 55 ? -2.947 -6.188 9.977 1 83.06 55 SER B O 1
ATOM 1521 N N . LYS B 1 56 ? -3.426 -8.055 8.945 1 88 56 LYS B N 1
ATOM 1522 C CA . LYS B 1 56 ? -4.691 -7.625 8.367 1 88 56 LYS B CA 1
ATOM 1523 C C . LYS B 1 56 ? -4.488 -6.445 7.422 1 88 56 LYS B C 1
ATOM 1525 O O . LYS B 1 56 ? -5.332 -5.543 7.355 1 88 56 LYS B O 1
ATOM 1530 N N . ASP B 1 57 ? -3.312 -6.359 6.82 1 93.44 57 ASP B N 1
ATOM 1531 C CA . ASP B 1 57 ? -3.131 -5.445 5.699 1 93.44 57 ASP B CA 1
ATOM 1532 C C . ASP B 1 57 ? -3.949 -5.891 4.488 1 93.44 57 ASP B C 1
ATOM 1534 O O . ASP B 1 57 ? -4.098 -7.09 4.242 1 93.44 57 ASP B O 1
ATOM 1538 N N . GLY B 1 58 ? -4.473 -4.887 3.805 1 96.38 58 GLY B N 1
ATOM 1539 C CA . GLY B 1 58 ? -5.508 -5.312 2.877 1 96.38 58 GLY B CA 1
ATOM 1540 C C . GLY B 1 58 ? -5.32 -4.758 1.478 1 96.38 58 GLY B C 1
ATOM 1541 O O . GLY B 1 58 ? -4.469 -3.893 1.256 1 96.38 58 GLY B O 1
ATOM 1542 N N . LEU B 1 59 ? -6.027 -5.328 0.544 1 98.5 59 LEU B N 1
ATOM 1543 C CA . LEU B 1 59 ? -6.215 -4.883 -0.833 1 98.5 59 LEU B CA 1
ATOM 1544 C C . LEU B 1 59 ? -7.695 -4.688 -1.143 1 98.5 59 LEU B C 1
ATOM 1546 O O . LEU B 1 59 ? -8.5 -5.605 -0.961 1 98.5 59 LEU B O 1
ATOM 1550 N N . ALA B 1 60 ? -8.047 -3.449 -1.47 1 98.69 60 ALA B N 1
ATOM 1551 C CA . ALA B 1 60 ? -9.367 -3.188 -2.043 1 98.69 60 ALA B CA 1
ATOM 1552 C C . ALA B 1 60 ? -9.32 -3.236 -3.568 1 98.69 60 ALA B C 1
ATOM 1554 O O . ALA B 1 60 ? -8.555 -2.5 -4.195 1 98.69 60 ALA B O 1
ATOM 1555 N N . LEU B 1 61 ? -10.055 -4.141 -4.121 1 98.88 61 LEU B N 1
ATOM 1556 C CA . LEU B 1 61 ? -10.172 -4.262 -5.57 1 98.88 61 LEU B CA 1
ATOM 1557 C C . LEU B 1 61 ? -11.422 -3.559 -6.078 1 98.88 61 LEU B C 1
ATOM 1559 O O . LEU B 1 61 ? -12.539 -3.992 -5.793 1 98.88 61 LEU B O 1
ATOM 1563 N N . LEU B 1 62 ? -11.203 -2.494 -6.805 1 98.88 62 LEU B N 1
ATOM 1564 C CA . LEU B 1 62 ? -12.297 -1.627 -7.23 1 98.88 62 LEU B CA 1
ATOM 1565 C C . LEU B 1 62 ? -12.641 -1.87 -8.695 1 98.88 62 LEU B C 1
ATOM 1567 O O . LEU B 1 62 ? -11.844 -1.568 -9.586 1 98.88 62 LEU B O 1
ATOM 1571 N N . GLY B 1 63 ? -13.781 -2.344 -8.938 1 98.75 63 GLY B N 1
ATOM 1572 C CA . GLY B 1 63 ? -14.242 -2.58 -10.297 1 98.75 63 GLY B CA 1
ATOM 1573 C C . GLY B 1 63 ? -14.625 -1.308 -11.023 1 98.75 63 GLY B C 1
ATOM 1574 O O . GLY B 1 63 ? -14.641 -0.227 -10.43 1 98.75 63 GLY B O 1
ATOM 1575 N N . PRO B 1 64 ? -14.953 -1.434 -12.336 1 98.38 64 PRO B N 1
ATOM 1576 C CA . PRO B 1 64 ? -15.211 -0.26 -13.172 1 98.38 64 PRO B CA 1
ATOM 1577 C C . PRO B 1 64 ? -16.453 0.512 -12.734 1 98.38 64 PRO B C 1
ATOM 1579 O O . PRO B 1 64 ? -16.547 1.719 -12.969 1 98.38 64 PRO B O 1
ATOM 1582 N N . SER B 1 65 ? -17.391 -0.135 -12.094 1 98.31 65 SER B N 1
ATOM 1583 C CA . SER B 1 65 ? -18.641 0.52 -11.727 1 98.31 65 SER B CA 1
ATOM 1584 C C . SER B 1 65 ? -18.562 1.085 -10.312 1 98.31 65 SER B C 1
ATOM 1586 O O . SER B 1 65 ? -19.484 1.785 -9.867 1 98.31 65 SER B O 1
ATOM 1588 N N . TYR B 1 66 ? -17.531 0.757 -9.578 1 98.06 66 TYR B N 1
ATOM 1589 C CA . TYR B 1 66 ? -17.375 1.264 -8.219 1 98.06 66 TYR B CA 1
ATOM 1590 C C . TYR B 1 66 ? -17.047 2.754 -8.227 1 98.06 66 TYR B C 1
ATOM 1592 O O . TYR B 1 66 ? -16.047 3.178 -8.82 1 98.06 66 TYR B O 1
ATOM 1600 N N . LYS B 1 67 ? -17.812 3.57 -7.465 1 96.62 67 LYS B N 1
ATOM 1601 C CA . LYS B 1 67 ? -17.656 5.016 -7.594 1 96.62 67 LYS B CA 1
ATOM 1602 C C . LYS B 1 67 ? -17.422 5.668 -6.234 1 96.62 67 LYS B C 1
ATOM 1604 O O . LYS B 1 67 ? -17.141 6.867 -6.156 1 96.62 67 LYS B O 1
ATOM 1609 N N . ALA B 1 68 ? -17.484 4.934 -5.164 1 94.12 68 ALA B N 1
ATOM 1610 C CA . ALA B 1 68 ? -17.422 5.516 -3.826 1 94.12 68 ALA B CA 1
ATOM 1611 C C . ALA B 1 68 ? -16.016 6.008 -3.506 1 94.12 68 ALA B C 1
ATOM 1613 O O . ALA B 1 68 ? -15.836 6.844 -2.617 1 94.12 68 ALA B O 1
ATOM 1614 N N . ALA B 1 69 ? -15.047 5.449 -4.168 1 95.69 69 ALA B N 1
ATOM 1615 C CA . ALA B 1 69 ? -13.648 5.867 -4.008 1 95.69 69 ALA B CA 1
ATOM 1616 C C . ALA B 1 69 ? -12.82 5.477 -5.227 1 95.69 69 ALA B C 1
ATOM 1618 O O . ALA B 1 69 ? -13.203 4.582 -5.988 1 95.69 69 ALA B O 1
ATOM 1619 N N . GLY B 1 70 ? -11.727 6.207 -5.438 1 96.81 70 GLY B N 1
ATOM 1620 C CA . GLY B 1 70 ? -10.727 5.816 -6.422 1 96.81 70 GLY B CA 1
ATOM 1621 C C . GLY B 1 70 ? -9.508 5.156 -5.801 1 96.81 70 GLY B C 1
ATOM 1622 O O . GLY B 1 70 ? -9.469 4.918 -4.594 1 96.81 70 GLY B O 1
ATOM 1623 N N . PRO B 1 71 ? -8.539 4.852 -6.664 1 98.12 71 PRO B N 1
ATOM 1624 C CA . PRO B 1 71 ? -7.285 4.297 -6.145 1 98.12 71 PRO B CA 1
ATOM 1625 C C . PRO B 1 71 ? -6.664 5.168 -5.055 1 98.12 71 PRO B C 1
ATOM 1627 O O . PRO B 1 71 ? -6.703 6.398 -5.141 1 98.12 71 PRO B O 1
ATOM 1630 N N . HIS B 1 72 ? -6.23 4.547 -4.02 1 98.69 72 HIS B N 1
ATOM 1631 C CA . HIS B 1 72 ? -5.605 5.223 -2.889 1 98.69 72 HIS B CA 1
ATOM 1632 C C . HIS B 1 72 ? -4.836 4.238 -2.014 1 98.69 72 HIS B C 1
ATOM 1634 O O . HIS B 1 72 ? -4.871 3.031 -2.254 1 98.69 72 HIS B O 1
ATOM 1640 N N . PHE B 1 73 ? -4.078 4.734 -1.066 1 98.69 73 PHE B N 1
ATOM 1641 C CA . PHE B 1 73 ? -3.547 3.92 0.021 1 98.69 73 PHE B CA 1
ATOM 1642 C C . PHE B 1 73 ? -3.896 4.531 1.373 1 98.69 73 PHE B C 1
ATOM 1644 O O . PHE B 1 73 ? -4.195 5.723 1.464 1 98.69 73 PHE B O 1
ATOM 1651 N N . ALA B 1 74 ? -3.891 3.635 2.357 1 98.38 74 ALA B N 1
ATOM 1652 C CA . ALA B 1 74 ? -4.457 4.066 3.631 1 98.38 74 ALA B CA 1
ATOM 1653 C C . ALA B 1 74 ? -3.492 3.791 4.781 1 98.38 74 ALA B C 1
ATOM 1655 O O . ALA B 1 74 ? -2.842 2.744 4.816 1 98.38 74 ALA B O 1
ATOM 1656 N N . PHE B 1 75 ? -3.477 4.73 5.664 1 97.44 75 PHE B N 1
ATOM 1657 C CA . PHE B 1 75 ? -2.893 4.492 6.977 1 97.44 75 PHE B CA 1
ATOM 1658 C C . PHE B 1 75 ? -3.969 4.129 7.992 1 97.44 75 PHE B C 1
ATOM 1660 O O . PHE B 1 75 ? -4.988 4.816 8.094 1 97.44 75 PHE B O 1
ATOM 1667 N N . HIS B 1 76 ? -3.684 3.047 8.711 1 96.31 76 HIS B N 1
ATOM 1668 C CA . HIS B 1 76 ? -4.652 2.57 9.695 1 96.31 76 HIS B CA 1
ATOM 1669 C C . HIS B 1 76 ? -4.266 3.008 11.102 1 96.31 76 HIS B C 1
ATOM 1671 O O . HIS B 1 76 ? -3.086 2.99 11.461 1 96.31 76 HIS B O 1
ATOM 1677 N N . PHE B 1 77 ? -5.277 3.385 11.805 1 95 77 PHE B N 1
ATOM 1678 C CA . PHE B 1 77 ? -5.199 3.676 13.234 1 95 77 PHE B CA 1
ATOM 1679 C C . PHE B 1 77 ? -6.047 2.697 14.031 1 95 77 PHE B C 1
ATOM 1681 O O . PHE B 1 77 ? -7.082 2.227 13.555 1 95 77 PHE B O 1
ATOM 1688 N N . THR B 1 78 ? -5.645 2.408 15.25 1 91.75 78 THR B N 1
ATOM 1689 C CA . THR B 1 78 ? -6.398 1.445 16.047 1 91.75 78 THR B CA 1
ATOM 1690 C C . THR B 1 78 ? -7.168 2.148 17.156 1 91.75 78 THR B C 1
ATOM 1692 O O . THR B 1 78 ? -7.891 1.506 17.922 1 91.75 78 THR B O 1
ATOM 1695 N N . ASN B 1 79 ? -7 3.436 17.266 1 92.81 79 ASN B N 1
ATOM 1696 C CA . ASN B 1 79 ? -7.75 4.258 18.203 1 92.81 79 ASN B CA 1
ATOM 1697 C C . ASN B 1 79 ? -8.602 5.301 17.484 1 92.81 79 ASN B C 1
ATOM 1699 O O . ASN B 1 79 ? -8.07 6.156 16.781 1 92.81 79 ASN B O 1
ATOM 1703 N N . LYS B 1 80 ? -9.82 5.223 17.734 1 92 80 LYS B N 1
ATOM 1704 C CA . LYS B 1 80 ? -10.766 6.09 17.031 1 92 80 LYS B CA 1
ATOM 1705 C C . LYS B 1 80 ? -10.477 7.559 17.312 1 92 80 LYS B C 1
ATOM 1707 O O . LYS B 1 80 ? -10.633 8.406 16.422 1 92 80 LYS B O 1
ATOM 1712 N N . ASP B 1 81 ? -10.055 7.883 18.5 1 93.62 81 ASP B N 1
ATOM 1713 C CA . ASP B 1 81 ? -9.781 9.266 18.859 1 93.62 81 ASP B CA 1
ATOM 1714 C C . ASP B 1 81 ? -8.594 9.82 18.078 1 93.62 81 ASP B C 1
ATOM 1716 O O . ASP B 1 81 ? -8.508 11.023 17.844 1 93.62 81 ASP B O 1
ATOM 1720 N N . GLU B 1 82 ? -7.738 8.938 17.703 1 94.06 82 GLU B N 1
ATOM 1721 C CA . GLU B 1 82 ? -6.562 9.375 16.953 1 94.06 82 GLU B CA 1
ATOM 1722 C C . GLU B 1 82 ? -6.957 9.922 15.586 1 94.06 82 GLU B C 1
ATOM 1724 O O . GLU B 1 82 ? -6.324 10.852 15.078 1 94.06 82 GLU B O 1
ATOM 1729 N N . ILE B 1 83 ? -7.992 9.359 15.016 1 94.56 83 ILE B N 1
ATOM 1730 C CA . ILE B 1 83 ? -8.43 9.805 13.695 1 94.56 83 ILE B CA 1
ATOM 1731 C C . ILE B 1 83 ? -8.953 11.234 13.781 1 94.56 83 ILE B C 1
ATOM 1733 O O . ILE B 1 83 ? -8.656 12.07 12.922 1 94.56 83 ILE B O 1
ATOM 1737 N N . LYS B 1 84 ? -9.648 11.5 14.797 1 93.75 84 LYS B N 1
ATOM 1738 C CA . LYS B 1 84 ? -10.148 12.859 15 1 93.75 84 LYS B CA 1
ATOM 1739 C C . LYS B 1 84 ? -9 13.836 15.234 1 93.75 84 LYS B C 1
ATOM 1741 O O . LYS B 1 84 ? -8.992 14.938 14.68 1 93.75 84 LYS B O 1
ATOM 1746 N N . ARG B 1 85 ? -8.07 13.383 16 1 94.81 85 ARG B N 1
ATOM 1747 C CA . ARG B 1 85 ? -6.941 14.25 16.328 1 94.81 85 ARG B CA 1
ATOM 1748 C C . ARG B 1 85 ? -6.121 14.57 15.094 1 94.81 85 ARG B C 1
ATOM 1750 O O . ARG B 1 85 ? -5.723 15.719 14.883 1 94.81 85 ARG B O 1
ATOM 1757 N N . ILE B 1 86 ? -5.926 13.586 14.312 1 95.5 86 ILE B N 1
ATOM 1758 C CA . ILE B 1 86 ? -5.109 13.844 13.133 1 95.5 86 ILE B CA 1
ATOM 1759 C C . ILE B 1 86 ? -5.898 14.688 12.133 1 95.5 86 ILE B C 1
ATOM 1761 O O . ILE B 1 86 ? -5.336 15.547 11.445 1 95.5 86 ILE B O 1
ATOM 1765 N N . HIS B 1 87 ? -7.121 14.445 12.023 1 96.5 87 HIS B N 1
ATOM 1766 C CA . HIS B 1 87 ? -7.977 15.258 11.172 1 96.5 87 HIS B CA 1
ATOM 1767 C C . HIS B 1 87 ? -7.895 16.734 11.555 1 96.5 87 HIS B C 1
ATOM 1769 O O . HIS B 1 87 ? -7.645 17.594 10.703 1 96.5 87 HIS B O 1
ATOM 1775 N N . ASP B 1 88 ? -7.992 16.984 12.805 1 94.94 88 ASP B N 1
ATOM 1776 C CA . ASP B 1 88 ? -7.945 18.359 13.32 1 94.94 88 ASP B CA 1
ATOM 1777 C C . ASP B 1 88 ? -6.562 18.969 13.117 1 94.94 88 ASP B C 1
ATOM 1779 O O . ASP B 1 88 ? -6.445 20.141 12.742 1 94.94 88 ASP B O 1
ATOM 1783 N N . SER B 1 89 ? -5.605 18.156 13.406 1 93.88 89 SER B N 1
ATOM 1784 C CA . SER B 1 89 ? -4.234 18.625 13.273 1 93.88 89 SER B CA 1
ATOM 1785 C C . SER B 1 89 ? -3.926 19.031 11.836 1 93.88 89 SER B C 1
ATOM 1787 O O . SER B 1 89 ? -3.309 20.078 11.594 1 93.88 89 SER B O 1
ATOM 1789 N N . LEU B 1 90 ? -4.332 18.219 10.906 1 95.19 90 LEU B N 1
ATOM 1790 C CA . LEU B 1 90 ? -4.09 18.5 9.492 1 95.19 90 LEU B CA 1
ATOM 1791 C C . LEU B 1 90 ? -4.824 19.766 9.062 1 95.19 90 LEU B C 1
ATOM 1793 O O . LEU B 1 90 ? -4.258 20.609 8.359 1 95.19 90 LEU B O 1
ATOM 1797 N N . LYS B 1 91 ? -5.984 19.969 9.508 1 94.38 91 LYS B N 1
ATOM 1798 C CA . LYS B 1 91 ? -6.758 21.172 9.203 1 94.38 91 LYS B CA 1
ATOM 1799 C C . LYS B 1 91 ? -6.074 22.422 9.75 1 94.38 91 LYS B C 1
ATOM 1801 O O . LYS B 1 91 ? -5.996 23.438 9.062 1 94.38 91 LYS B O 1
ATOM 1806 N N . LYS B 1 92 ? -5.629 22.312 10.883 1 92.75 92 LYS B N 1
ATOM 1807 C CA . LYS B 1 92 ? -4.969 23.438 11.531 1 92.75 92 LYS B CA 1
ATOM 1808 C C . LYS B 1 92 ? -3.699 23.844 10.781 1 92.75 92 LYS B C 1
ATOM 1810 O O . LYS B 1 92 ? -3.32 25.016 10.773 1 92.75 92 LYS B O 1
ATOM 1815 N N . GLN B 1 93 ? -3.18 22.844 10.164 1 91.38 93 GLN B N 1
ATOM 1816 C CA . GLN B 1 93 ? -1.955 23.078 9.406 1 91.38 93 GLN B CA 1
ATOM 1817 C C . GLN B 1 93 ? -2.264 23.594 8 1 91.38 93 GLN B C 1
ATOM 1819 O O . GLN B 1 93 ? -1.354 23.797 7.199 1 91.38 93 GLN B O 1
ATOM 1824 N N . GLY B 1 94 ? -3.484 23.641 7.711 1 92.94 94 GLY B N 1
ATOM 1825 C CA . GLY B 1 94 ? -3.889 24.188 6.426 1 92.94 94 GLY B CA 1
ATOM 1826 C C . GLY B 1 94 ? -3.957 23.156 5.328 1 92.94 94 GLY B C 1
ATOM 1827 O O . GLY B 1 94 ? -4.055 23.5 4.148 1 92.94 94 GLY B O 1
ATOM 1828 N N . ILE B 1 95 ? -3.84 21.922 5.688 1 93.56 95 ILE B N 1
ATOM 1829 C CA . ILE B 1 95 ? -3.967 20.844 4.711 1 93.56 95 ILE B CA 1
ATOM 1830 C C . ILE B 1 95 ? -5.441 20.578 4.438 1 93.56 95 ILE B C 1
ATOM 1832 O O . ILE B 1 95 ? -6.238 20.438 5.367 1 93.56 95 ILE B O 1
ATOM 1836 N N . LYS B 1 96 ? -5.777 20.516 3.186 1 96.62 96 LYS B N 1
ATOM 1837 C CA . LYS B 1 96 ? -7.148 20.188 2.812 1 96.62 96 LYS B CA 1
ATOM 1838 C C . LYS B 1 96 ? -7.465 18.719 3.084 1 96.62 96 LYS B C 1
ATOM 1840 O O . LYS B 1 96 ? -6.785 17.828 2.57 1 96.62 96 LYS B O 1
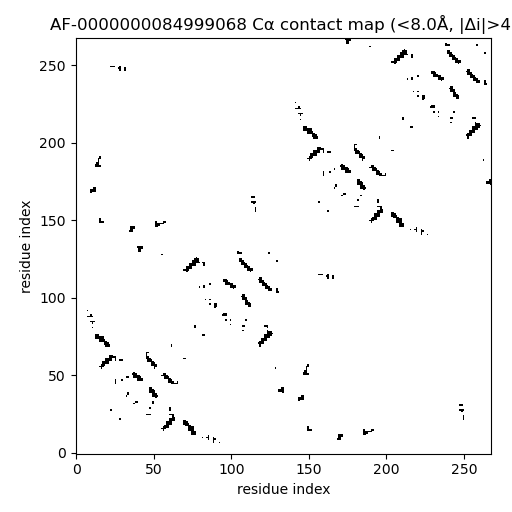ATOM 1845 N N . VAL B 1 97 ? -8.477 18.469 3.871 1 97.56 97 VAL B N 1
ATOM 1846 C CA . VAL B 1 97 ? -8.898 17.109 4.191 1 97.56 97 VAL B CA 1
ATOM 1847 C C . VAL B 1 97 ? -10.398 16.969 3.943 1 97.56 97 VAL B C 1
ATOM 1849 O O . VAL B 1 97 ? -11.156 17.922 4.078 1 97.56 97 VAL B O 1
ATOM 1852 N N . GLY B 1 98 ? -10.781 15.789 3.566 1 97.94 98 GLY B N 1
ATOM 1853 C CA . GLY B 1 98 ? -12.203 15.5 3.459 1 97.94 98 GLY B CA 1
ATOM 1854 C C . GLY B 1 98 ? -12.898 15.406 4.805 1 97.94 98 GLY B C 1
ATOM 1855 O O . GLY B 1 98 ? -12.242 15.445 5.848 1 97.94 98 GLY B O 1
ATOM 1856 N N . ALA B 1 99 ? -14.188 15.289 4.75 1 97.25 99 ALA B N 1
ATOM 1857 C CA . ALA B 1 99 ? -14.977 15.125 5.973 1 97.25 99 ALA B CA 1
ATOM 1858 C C . ALA B 1 99 ? -14.695 13.773 6.629 1 97.25 99 ALA B C 1
ATOM 1860 O O . ALA B 1 99 ? -14.469 12.781 5.938 1 97.25 99 ALA B O 1
ATOM 1861 N N . LEU B 1 100 ? -14.672 13.828 7.906 1 96.94 100 LEU B N 1
ATOM 1862 C CA . LEU B 1 100 ? -14.586 12.578 8.664 1 96.94 100 LEU B CA 1
ATOM 1863 C C . LEU B 1 100 ? -15.922 11.844 8.664 1 96.94 100 LEU B C 1
ATOM 1865 O O . LEU B 1 100 ? -16.938 12.422 9.039 1 96.94 100 LEU B O 1
ATOM 1869 N N . HIS B 1 101 ? -15.844 10.578 8.234 1 95.94 101 HIS B N 1
ATOM 1870 C CA . HIS B 1 101 ? -17.062 9.789 8.109 1 95.94 101 HIS B CA 1
ATOM 1871 C C . HIS B 1 101 ? -16.984 8.516 8.953 1 95.94 101 HIS B C 1
ATOM 1873 O O . HIS B 1 101 ? -15.953 7.84 8.961 1 95.94 101 HIS B O 1
ATOM 1879 N N . ASP B 1 102 ? -18.078 8.219 9.578 1 94.38 102 ASP B N 1
ATOM 1880 C CA . ASP B 1 102 ? -18.25 6.895 10.156 1 94.38 102 ASP B CA 1
ATOM 1881 C C . ASP B 1 102 ? -18.828 5.914 9.133 1 94.38 102 ASP B C 1
ATOM 1883 O O . ASP B 1 102 ? -19.719 6.273 8.359 1 94.38 102 ASP B O 1
ATOM 1887 N N . HIS B 1 103 ? -18.281 4.711 9.211 1 93.25 103 HIS B N 1
ATOM 1888 C CA . HIS B 1 103 ? -18.766 3.689 8.289 1 93.25 103 HIS B CA 1
ATOM 1889 C C . HIS B 1 103 ? -19.641 2.662 9.016 1 93.25 103 HIS B C 1
ATOM 1891 O O . HIS B 1 103 ? -19.531 2.51 10.242 1 93.25 103 HIS B O 1
ATOM 1897 N N . ARG B 1 104 ? -20.422 1.936 8.289 1 87.88 104 ARG B N 1
ATOM 1898 C CA . ARG B 1 104 ? -21.344 0.945 8.852 1 87.88 104 ARG B CA 1
ATOM 1899 C C . ARG B 1 104 ? -20.578 -0.24 9.43 1 87.88 104 ARG B C 1
ATOM 1901 O O . ARG B 1 104 ? -21.078 -0.936 10.32 1 87.88 104 ARG B O 1
ATOM 1908 N N . ASP B 1 105 ? -19.422 -0.407 8.984 1 88.44 105 ASP B N 1
ATOM 1909 C CA . ASP B 1 105 ? -18.641 -1.569 9.398 1 88.44 105 ASP B CA 1
ATOM 1910 C C . ASP B 1 105 ? -17.859 -1.277 10.68 1 88.44 105 ASP B C 1
ATOM 1912 O O . ASP B 1 105 ? -17.016 -2.076 11.102 1 88.44 105 ASP B O 1
ATOM 1916 N N . GLY B 1 106 ? -18.094 -0.1 11.289 1 90.56 106 GLY B N 1
ATOM 1917 C CA . GLY B 1 106 ? -17.453 0.238 12.547 1 90.56 106 GLY B CA 1
ATOM 1918 C C . GLY B 1 106 ? -16.172 1.036 12.367 1 90.56 106 GLY B C 1
ATOM 1919 O O . GLY B 1 106 ? -15.578 1.499 13.344 1 90.56 106 GLY B O 1
ATOM 1920 N N . THR B 1 107 ? -15.75 1.193 11.117 1 95.12 107 THR B N 1
ATOM 1921 C CA . THR B 1 107 ? -14.57 2.012 10.859 1 95.12 107 THR B CA 1
ATOM 1922 C C . THR B 1 107 ? -14.953 3.48 10.711 1 95.12 107 THR B C 1
ATOM 1924 O O . THR B 1 107 ? -16.141 3.82 10.688 1 95.12 107 THR B O 1
ATOM 1927 N N . SER B 1 108 ? -14.016 4.367 10.75 1 96.94 108 SER B N 1
ATOM 1928 C CA . SER B 1 108 ? -14.133 5.785 10.438 1 96.94 108 SER B CA 1
ATOM 1929 C C . SER B 1 108 ? -12.93 6.277 9.641 1 96.94 108 SER B C 1
ATOM 1931 O O . SER B 1 108 ? -11.797 5.84 9.883 1 96.94 108 SER B O 1
ATOM 1933 N N . SER B 1 109 ? -13.234 7.125 8.703 1 97.94 109 SER B N 1
ATOM 1934 C CA . SER B 1 109 ? -12.094 7.547 7.898 1 97.94 109 SER B CA 1
ATOM 1935 C C . SER B 1 109 ? -12.352 8.898 7.242 1 97.94 109 SER B C 1
ATOM 1937 O O . SER B 1 109 ? -13.469 9.414 7.289 1 97.94 109 SER B O 1
ATOM 1939 N N . PHE B 1 110 ? -11.328 9.547 6.703 1 98.19 110 PHE B N 1
ATOM 1940 C CA . PHE B 1 110 ? -11.375 10.672 5.781 1 98.19 110 PHE B CA 1
ATOM 1941 C C . PHE B 1 110 ? -10.258 10.562 4.746 1 98.19 110 PHE B C 1
ATOM 1943 O O . PHE B 1 110 ? -9.297 9.82 4.938 1 98.19 110 PHE B O 1
ATOM 1950 N N . TYR B 1 111 ? -10.484 11.25 3.682 1 98.5 111 TYR B N 1
ATOM 1951 C CA . TYR B 1 111 ? -9.531 11.234 2.576 1 98.5 111 TYR B CA 1
ATOM 1952 C C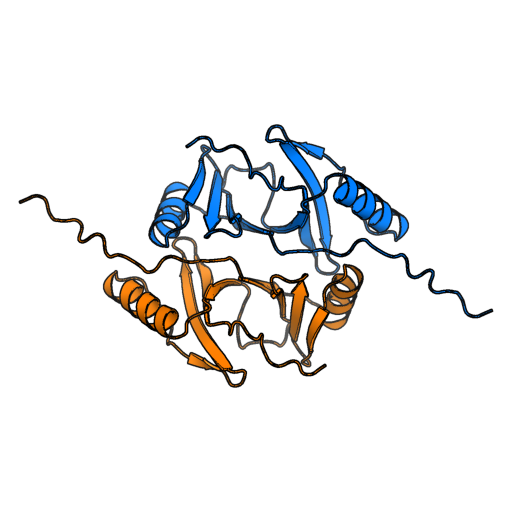 . TYR B 1 111 ? -8.82 12.578 2.453 1 98.5 111 TYR B C 1
ATOM 1954 O O . TYR B 1 111 ? -9.359 13.609 2.852 1 98.5 111 TYR B O 1
ATOM 1962 N N . LEU B 1 112 ? -7.66 12.547 1.939 1 98.12 112 LEU B N 1
ATOM 1963 C CA . LEU B 1 112 ? -6.895 13.727 1.563 1 98.12 112 LEU B CA 1
ATOM 1964 C C . LEU B 1 112 ? -5.965 13.422 0.392 1 98.12 112 LEU B C 1
ATOM 1966 O O . LEU B 1 112 ? -5.828 12.266 -0.013 1 98.12 112 LEU B O 1
ATOM 1970 N N . LYS B 1 113 ? -5.402 14.453 -0.168 1 97.81 113 LYS B N 1
ATOM 1971 C CA . LYS B 1 113 ? -4.352 14.312 -1.169 1 97.81 113 LYS B CA 1
ATOM 1972 C C . LYS B 1 113 ? -2.996 14.727 -0.607 1 97.81 113 LYS B C 1
ATOM 1974 O O . LYS B 1 113 ? -2.904 15.711 0.136 1 97.81 113 LYS B O 1
ATOM 1979 N N . ASP B 1 114 ? -1.98 13.938 -0.988 1 97.19 114 ASP B N 1
ATOM 1980 C CA . ASP B 1 114 ? -0.636 14.398 -0.653 1 97.19 114 ASP B CA 1
ATOM 1981 C C . ASP B 1 114 ? -0.21 15.555 -1.556 1 97.19 114 ASP B C 1
ATOM 1983 O O . ASP B 1 114 ? -1.008 16.047 -2.352 1 97.19 114 ASP B O 1
ATOM 1987 N N . THR B 1 115 ? 0.992 16.078 -1.444 1 97.25 115 THR B N 1
ATOM 1988 C CA . THR B 1 115 ? 1.505 17.234 -2.172 1 97.25 115 THR B CA 1
ATOM 1989 C C . THR B 1 115 ? 1.637 16.922 -3.66 1 97.25 115 THR B C 1
ATOM 1991 O O . THR B 1 115 ? 1.838 17.828 -4.477 1 97.25 115 THR B O 1
ATOM 1994 N N . GLU B 1 116 ? 1.505 15.641 -4.039 1 97.81 116 GLU B N 1
ATOM 1995 C CA . GLU B 1 116 ? 1.759 15.18 -5.402 1 97.81 116 GLU B CA 1
ATOM 1996 C C . GLU B 1 116 ? 0.471 14.719 -6.078 1 97.81 116 GLU B C 1
ATOM 1998 O O . GLU B 1 116 ? 0.504 14.18 -7.184 1 97.81 116 GLU B O 1
ATOM 2003 N N . GLY B 1 117 ? -0.599 14.805 -5.348 1 97.31 117 GLY B N 1
ATOM 2004 C CA . GLY B 1 117 ? -1.9 14.477 -5.91 1 97.31 117 GLY B CA 1
ATOM 2005 C C . GLY B 1 117 ? -2.326 13.047 -5.648 1 97.31 117 GLY B C 1
ATOM 2006 O O . GLY B 1 117 ? -3.359 12.602 -6.152 1 97.31 117 GLY B O 1
ATOM 2007 N N . ASN B 1 118 ? -1.539 12.266 -4.957 1 97.56 118 ASN B N 1
ATOM 2008 C CA . ASN B 1 118 ? -1.949 10.922 -4.57 1 97.56 118 ASN B CA 1
ATOM 2009 C C . ASN B 1 118 ? -3.023 10.953 -3.488 1 97.56 118 ASN B C 1
ATOM 2011 O O . ASN B 1 118 ? -2.949 11.75 -2.555 1 97.56 118 ASN B O 1
ATOM 2015 N N . TRP B 1 119 ? -4.016 10.078 -3.609 1 97.81 119 TRP B N 1
ATOM 2016 C CA . TRP B 1 119 ? -5.09 10.016 -2.623 1 97.81 119 TRP B CA 1
ATOM 2017 C C . TRP B 1 119 ? -4.699 9.117 -1.451 1 97.81 119 TRP B C 1
ATOM 2019 O O . TRP B 1 119 ? -4.25 7.988 -1.648 1 97.81 119 TRP B O 1
ATOM 2029 N N . LEU B 1 120 ? -4.953 9.68 -0.287 1 98.31 120 LEU B N 1
ATOM 2030 C CA . LEU B 1 120 ? -4.734 8.992 0.977 1 98.31 120 LEU B CA 1
ATOM 2031 C C . LEU B 1 120 ? -6.043 8.828 1.744 1 98.31 120 LEU B C 1
ATOM 2033 O O . LEU B 1 120 ? -6.918 9.695 1.667 1 98.31 120 LEU B O 1
ATOM 2037 N N . GLU B 1 121 ? -6.039 7.789 2.48 1 98.5 121 GLU B N 1
ATOM 2038 C CA . GLU B 1 121 ? -7.086 7.602 3.482 1 98.5 121 GLU B CA 1
ATOM 2039 C C . GLU B 1 121 ? -6.488 7.418 4.875 1 98.5 121 GLU B C 1
ATOM 2041 O O . GLU B 1 121 ? -5.516 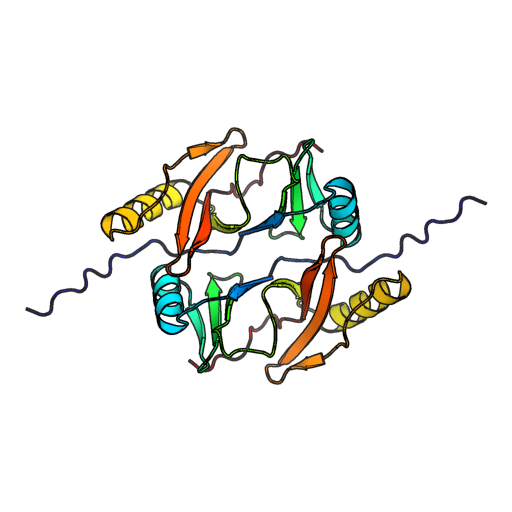6.68 5.047 1 98.5 121 GLU B O 1
ATOM 2046 N N . MET B 1 122 ? -6.98 8.195 5.797 1 98.06 122 MET B N 1
ATOM 2047 C CA . MET B 1 122 ? -6.762 7.906 7.211 1 98.06 122 MET B CA 1
ATOM 2048 C C . MET B 1 122 ? -7.949 7.148 7.801 1 98.06 122 MET B C 1
ATOM 2050 O O . MET B 1 122 ? -9.078 7.645 7.781 1 98.06 122 MET B O 1
ATOM 2054 N N . LEU B 1 123 ? -7.645 5.949 8.305 1 97.81 123 LEU B N 1
ATOM 2055 C CA . LEU B 1 123 ? -8.758 5.07 8.656 1 97.81 123 LEU B CA 1
ATOM 2056 C C . LEU B 1 123 ? -8.578 4.5 10.055 1 97.81 123 LEU B C 1
ATOM 2058 O O . LEU B 1 123 ? -7.516 3.967 10.391 1 97.81 123 LEU B O 1
ATOM 2062 N N . TYR B 1 124 ? -9.586 4.656 10.859 1 96.75 124 TYR B N 1
ATOM 2063 C CA . TYR B 1 124 ? -9.688 3.859 12.07 1 96.75 124 TYR B CA 1
ATOM 2064 C C . TYR B 1 124 ? -10.117 2.432 11.758 1 96.75 124 TYR B C 1
ATOM 2066 O O . TYR B 1 124 ? -11.203 2.213 11.203 1 96.75 124 TYR B O 1
ATOM 2074 N N . HIS B 1 125 ? -9.273 1.535 12.023 1 94.5 125 HIS B N 1
ATOM 2075 C CA . HIS B 1 125 ? -9.492 0.101 11.867 1 94.5 125 HIS B CA 1
ATOM 2076 C C . HIS B 1 125 ? -9.477 -0.607 13.219 1 94.5 125 HIS B C 1
ATOM 2078 O O . HIS B 1 125 ? -8.414 -0.779 13.82 1 94.5 125 HIS B O 1
ATOM 2084 N N . PRO B 1 126 ? -10.641 -1.093 13.656 1 91.94 126 PRO B N 1
ATOM 2085 C CA . PRO B 1 126 ? -10.672 -1.715 14.984 1 91.94 126 PRO B CA 1
ATOM 2086 C C . PRO B 1 126 ? -9.703 -2.885 15.109 1 91.94 126 PRO B C 1
ATOM 2088 O O . PRO B 1 126 ? -9.516 -3.646 14.156 1 91.94 126 PRO B O 1
ATOM 2091 N N . SER B 1 127 ? -9.117 -2.965 16.312 1 86.94 127 SER B N 1
ATOM 2092 C CA . SER B 1 127 ? -8.133 -4.012 16.562 1 86.94 127 SER B CA 1
ATOM 2093 C C . SER B 1 127 ? -8.766 -5.398 16.469 1 86.94 127 SER B C 1
ATOM 2095 O O . SER B 1 127 ? -8.07 -6.387 16.219 1 86.94 127 SER B O 1
ATOM 2097 N N . THR B 1 128 ? -10.039 -5.453 16.609 1 87.31 128 THR B N 1
ATOM 2098 C CA . THR B 1 128 ? -10.758 -6.723 16.562 1 87.31 128 THR B CA 1
ATOM 2099 C C . THR B 1 128 ? -11.047 -7.137 15.125 1 87.31 128 THR B C 1
ATOM 2101 O O . THR B 1 128 ? -11.516 -8.25 14.883 1 87.31 128 THR B O 1
ATOM 2104 N N . GLY B 1 129 ? -10.672 -6.312 14.203 1 89.44 129 GLY B N 1
ATOM 2105 C CA . GLY B 1 129 ? -10.969 -6.598 12.805 1 89.44 129 GLY B CA 1
ATOM 2106 C C . GLY B 1 129 ? -12.25 -5.938 12.32 1 89.44 129 GLY B C 1
ATOM 2107 O O . GLY B 1 129 ? -12.906 -5.215 13.07 1 89.44 129 GLY B O 1
ATOM 2108 N N . ILE B 1 130 ? -12.523 -6.059 11.039 1 90.81 130 ILE B N 1
ATOM 2109 C CA . ILE B 1 130 ? -13.742 -5.527 10.438 1 90.81 130 ILE B CA 1
ATOM 2110 C C . ILE B 1 130 ? -14.703 -6.668 10.117 1 90.81 130 ILE B C 1
ATOM 2112 O O . ILE B 1 130 ? -14.281 -7.82 9.984 1 90.81 130 ILE B O 1
ATOM 2116 N N . PRO B 1 131 ? -16.016 -6.355 10.062 1 92.06 131 PRO B N 1
ATOM 2117 C CA . PRO B 1 131 ? -16.953 -7.426 9.734 1 92.06 131 PRO B CA 1
ATOM 2118 C C . PRO B 1 131 ? -16.672 -8.062 8.375 1 92.06 131 PRO B C 1
ATOM 2120 O O . PRO B 1 131 ? -16.234 -7.375 7.445 1 92.06 131 PRO B O 1
ATOM 2123 N N . THR B 1 132 ? -16.875 -9.383 8.344 1 94.25 132 THR B N 1
ATOM 2124 C CA . THR B 1 132 ? -16.734 -10.133 7.102 1 94.25 132 THR B CA 1
ATOM 2125 C C . THR B 1 132 ? -18.094 -10.57 6.578 1 94.25 132 THR B C 1
ATOM 2127 O O . THR B 1 132 ? -19 -10.867 7.363 1 94.25 132 THR B O 1
ATOM 2130 N N . ASN B 1 133 ? -18.312 -10.523 5.336 1 94.62 133 ASN B N 1
ATOM 2131 C CA . ASN B 1 133 ? -19.547 -11.062 4.777 1 94.62 133 ASN B CA 1
ATOM 2132 C C . ASN B 1 133 ? -19.312 -12.414 4.102 1 94.62 133 ASN B C 1
ATOM 2134 O O . ASN B 1 133 ? -20.062 -12.805 3.205 1 94.62 133 ASN B O 1
ATOM 2138 N N . GLN B 1 134 ? -18.188 -13.008 4.48 1 90 134 GLN B N 1
ATOM 2139 C CA . GLN B 1 134 ? -17.891 -14.352 4 1 90 134 GLN B CA 1
ATOM 2140 C C . GLN B 1 134 ? -18.469 -15.406 4.938 1 90 134 GLN B C 1
ATOM 2142 O O . GLN B 1 134 ? -18.625 -15.164 6.133 1 90 134 GLN B O 1
#

pLDDT: mean 91.7, std 14.12, range [30.17, 98.88]

InterPro domains:
  IPR004360 Glyoxalase/fosfomycin resistance/dioxygenase domain [PF00903] (15-122)
  IPR018146 Glyoxalase I, conserved site [PS00934] (18-38)
  IPR029068 Glyoxalase/Bleomycin resistance protein/Dihydroxybiphenyl dioxygenase [G3DSA:3.10.180.10] (2-125)
  IPR029068 Glyoxalase/Bleomycin resistance protein/Dihydroxybiphenyl dioxygenase [SSF54593] (13-127)
  IPR037523 Vicinal oxygen chelate (VOC), core domain [PS51819] (15-125)

Sequence (268 aa):
MQKKQSELNIESVHRLGHVAIRVEDVNRAKSFYMALGMKLIWDDTDWCYLEAGDSKDGLALLGPSYKAAGPHFAFHFTNKDEIKRIHDSLKKQGIKVGALHDHRDGTSSFYLKDTEGNWLEMLYHPSTGIPTNQMQKKQSELNIESVHRLGHVAIRVEDVNRAKSFYMALGMKLIWDDTDWCYLEAGDSKDGLALLGPSYKAAGPHFAFHFTNKDEIKRIHDSLKKQGIKVGALHDHRDGTSSFYLKDTEGNWLEMLYHPSTGIPTNQ

Organism: Prochlorococcus marinus (strain NATL2A) (NCBI:txid59920)

Radius of gyration: 18.94 Å; Cα contacts (8 Å, |Δi|>4): 587; chains: 2; bounding box: 44×75×35 Å

Nearest PDB structures (foldseek):
  3r4q-assembly2_D  TM=4.487E-01  e=6.138E-08  Agrobacterium fabrum str. C58
  3r4q-assembly3_E-2  TM=4.485E-01  e=5.185E-07  Agrobacterium fabrum str. C58
  3ghj-assembly1_A-2  TM=4.610E-01  e=1.464E-06  uncultured bacterium
  2p7k-assembly1_B  TM=4.521E-01  e=3.113E-05  Listeria monocytogenes EGD-e
  2p7p-assembly2_D  TM=4.317E-01  e=2.938E-05  Listeria monocytogenes EGD-e

Foldseek 3Di:
DPPPPVVLPQDDFDDFAEWEAEDADQVVVVVVVVVVVWAWFEDDDAWTKTADDDSRRIYIYGHPPRDPDHTAIEGEDADPVSQVRNVVSCVVVVFDKADWDADPQGKIWIWGADPVGGIYIYMYAHPVGTHGPD/DPPPPVVLPQDDFDDFAEWEAEDADQVVVVVVVVVVVWAWFEDDDAWTKTADDDSRRIYIYGHPPRDPDHTAIEGEDADPVSQVRNVVSCVVVVFDKADWDADPQRKIWIWGADPVGGIYIYMYAHPVGTHGPD

Secondary structure (DSSP, 8-state):
---------PPPP--EEEEEEE-S-HHHHHHHHHHTTPEEEEE-SSEEEEEETTTTEEEEEE-TT--S--SEEEEEES-HHHHHHHHHHHHHTT--BPPPEE-TTS-EEEEEE-TTS-EEEEEE--TT------/---------PPPP--EEEEEEE-S-HHHHHHHHHHTTPEEEEE-SSEEEEEETTTTEEEEEE-TT--S--SEEEEEES-HHHHHHHHHHHHHTT--BPPPEE-TTS-EEEEEE-TTS-EEEEEE--TT------